Protein AF-A0A917SDG9-F1 (afdb_monomer_lite)

Organism: NCBI:txid1716077

InterPro domains:
  IPR036170 Immunity protein YezG-like superfamily [SSF160424] (119-200)

Secondary structure (DSSP, 8-state):
----TTS-----BTTTBSEEEE-TTSPEEEEEEE-S-STTS-HHHHHHHHHHHHHHHHHHHHTSHHHHHHGGGGGG-EEEEEEESSPPPHHHHHHHHHHHHHHGGGTEEEEEEE-PPPHHHHHHHHHHHHHHTSPTT-SEEEEEEEEETTEEEEEEEEE-TTS-EEE----HHHHHHHHHHHHHT-BTTTB--SEEEEEEETTEEEEEEESSSPPTT------HHHHHHHHHHS--S---HHHHHHHHTT--

Foldseek 3Di:
DDDDPPQFDADDDPQAARGWDQDPLLAIEGEDEDEDACVPDPLVVVLVVLVRRVVRHVCCLVVCVVCVVPPCSCVSAYEYEYEYQDDRDVSSVVVQVVVCVVCVVVRYHYYYDHDLDALVRLLLQLLVQLVVQDDPQFQKWKWKWFDFQPDIDGFTWTQHPVRDIGTTDRDPSSVVSVVSSQVNQADQAQWGFRIWIWMDGDSDIDIDTHRQDADPVGHDDDQLVSLVNSCVVTPHPDHHPVSVVRNPVVPD

Structure (mmCIF, N/CA/C/O backbone):
data_AF-A0A917SDG9-F1
#
_entry.id   AF-A0A917SDG9-F1
#
loop_
_atom_site.group_PDB
_atom_site.id
_atom_site.type_symbol
_atom_site.label_atom_id
_atom_site.label_alt_id
_atom_site.label_comp_id
_atom_site.label_asym_id
_atom_site.label_entity_id
_atom_site.label_seq_id
_atom_site.pdbx_PDB_ins_code
_atom_site.Cartn_x
_atom_site.Cartn_y
_atom_site.Cartn_z
_atom_site.occupancy
_atom_site.B_iso_or_equiv
_atom_site.auth_seq_id
_atom_site.auth_comp_id
_atom_site.auth_asym_id
_atom_site.auth_atom_id
_atom_site.pdbx_PDB_model_num
ATOM 1 N N . MET A 1 1 ? 1.395 27.107 11.511 1.00 28.02 1 MET A N 1
ATOM 2 C CA . MET A 1 1 ? -0.077 26.997 11.455 1.00 28.02 1 MET A CA 1
ATOM 3 C C . MET A 1 1 ? -0.472 27.095 9.995 1.00 28.02 1 MET A C 1
ATOM 5 O O . MET A 1 1 ? -0.519 28.194 9.463 1.00 28.02 1 MET A O 1
ATOM 9 N N . GLN A 1 2 ? -0.619 25.955 9.328 1.00 23.75 2 GLN A N 1
ATOM 10 C CA . GLN A 1 2 ? -0.996 25.888 7.919 1.00 23.75 2 GLN A CA 1
ATOM 11 C C . GLN A 1 2 ? -2.228 24.989 7.857 1.00 23.75 2 GLN A C 1
ATOM 13 O O . GLN A 1 2 ? -2.166 23.825 8.244 1.00 23.75 2 GLN A O 1
ATOM 18 N N . VAL A 1 3 ? -3.361 25.596 7.522 1.00 23.94 3 VAL A N 1
ATOM 19 C CA . VAL A 1 3 ? -4.668 24.945 7.428 1.00 23.94 3 VAL A CA 1
ATOM 20 C C . VAL A 1 3 ? -4.786 24.436 5.996 1.00 23.94 3 VAL A C 1
ATOM 22 O O . VAL A 1 3 ? -4.688 25.237 5.070 1.00 23.94 3 VAL A O 1
ATOM 25 N N . TRP A 1 4 ? -4.936 23.127 5.816 1.00 27.83 4 TRP A N 1
ATOM 26 C CA . TRP A 1 4 ? -5.261 22.531 4.518 1.00 27.83 4 TRP A CA 1
ATOM 27 C C . TRP A 1 4 ? -6.789 22.436 4.380 1.00 27.83 4 TRP A C 1
ATOM 29 O O . TRP A 1 4 ? -7.490 22.316 5.386 1.00 27.83 4 TRP A O 1
ATOM 39 N N . GLU A 1 5 ? -7.299 22.525 3.151 1.00 28.36 5 GLU A N 1
ATOM 40 C CA . GLU A 1 5 ? -8.700 22.831 2.784 1.00 28.36 5 GLU A CA 1
ATOM 41 C C . GLU A 1 5 ? -9.800 21.832 3.225 1.00 28.36 5 GLU A C 1
ATOM 43 O O . GLU A 1 5 ? -10.958 22.045 2.893 1.00 28.36 5 GLU A O 1
ATOM 48 N N . ASP A 1 6 ? -9.504 20.839 4.070 1.00 32.97 6 ASP A N 1
ATOM 49 C CA . ASP A 1 6 ? -10.478 19.850 4.583 1.00 32.97 6 ASP A CA 1
ATOM 50 C C . ASP A 1 6 ? -10.723 19.928 6.105 1.00 32.97 6 ASP A C 1
ATOM 52 O O . ASP A 1 6 ? -11.191 18.975 6.728 1.00 32.97 6 ASP A O 1
ATOM 56 N N . GLY A 1 7 ? -10.370 21.036 6.765 1.00 31.50 7 GLY A N 1
ATOM 57 C CA . GLY A 1 7 ? -10.596 21.196 8.214 1.00 31.50 7 GLY A CA 1
ATOM 58 C C . GLY A 1 7 ? -9.752 20.263 9.100 1.00 31.50 7 GLY A C 1
ATOM 59 O O . GLY A 1 7 ? -9.955 20.199 10.311 1.00 31.50 7 GLY A O 1
ATOM 60 N N . ARG A 1 8 ? -8.772 19.562 8.520 1.00 36.38 8 ARG A N 1
ATOM 61 C CA . ARG A 1 8 ? -7.810 18.715 9.233 1.00 36.38 8 ARG A CA 1
ATOM 62 C C . ARG A 1 8 ? -6.691 19.581 9.807 1.00 36.38 8 ARG A C 1
ATOM 64 O O . ARG A 1 8 ? -5.924 20.195 9.065 1.00 36.38 8 ARG A O 1
ATOM 71 N N . VAL A 1 9 ? -6.579 19.626 11.133 1.00 37.50 9 VAL A N 1
ATOM 72 C CA . VAL A 1 9 ? -5.463 20.281 11.826 1.00 37.50 9 VAL A CA 1
ATOM 73 C C . VAL A 1 9 ? -4.459 19.205 12.233 1.00 37.50 9 VAL A C 1
ATOM 75 O O . VAL A 1 9 ? -4.612 18.560 13.263 1.00 37.50 9 VAL A O 1
ATOM 78 N N . ALA A 1 10 ? -3.415 19.013 11.427 1.00 36.53 10 ALA A N 1
ATOM 79 C CA . ALA A 1 10 ? -2.294 18.161 11.808 1.00 36.53 10 ALA A CA 1
ATOM 80 C C . ALA A 1 10 ? -1.425 18.893 12.843 1.00 36.53 10 ALA A C 1
ATOM 82 O O . ALA A 1 10 ? -0.790 19.905 12.537 1.00 36.53 10 ALA A O 1
ATOM 83 N N . VAL A 1 11 ? -1.407 18.390 14.078 1.00 36.47 11 VAL A N 1
ATOM 84 C CA . VAL A 1 11 ? -0.443 18.792 15.107 1.00 36.47 11 VAL A CA 1
ATOM 85 C C . VAL A 1 11 ? 0.450 17.591 15.382 1.00 36.47 11 VAL A C 1
ATOM 87 O O . VAL A 1 11 ? 0.037 16.669 16.075 1.00 36.47 11 VAL A O 1
ATOM 90 N N . SER A 1 12 ? 1.659 17.599 14.823 1.00 35.28 12 SER A N 1
ATOM 91 C CA . SER A 1 12 ? 2.698 16.618 15.128 1.00 35.28 12 SER A CA 1
ATOM 92 C C . SER A 1 12 ? 3.609 17.177 16.224 1.00 35.28 12 SER A C 1
ATOM 94 O O . SER A 1 12 ? 4.401 18.085 15.962 1.00 35.28 12 SER A O 1
ATOM 96 N N . ASP A 1 13 ? 3.512 16.646 17.440 1.00 30.11 13 ASP A N 1
ATOM 97 C CA . ASP A 1 13 ? 4.604 16.717 18.414 1.00 30.11 13 ASP A CA 1
ATOM 98 C C . ASP A 1 13 ? 5.089 15.291 18.682 1.00 30.11 13 ASP A C 1
ATOM 100 O O . ASP A 1 13 ? 4.287 14.377 18.893 1.00 30.11 13 ASP A O 1
ATOM 104 N N . ALA A 1 14 ? 6.407 15.105 18.664 1.00 29.53 14 ALA A N 1
ATOM 105 C CA . ALA A 1 14 ? 7.116 13.827 18.660 1.00 29.53 14 ALA A CA 1
ATOM 106 C C . ALA A 1 14 ? 7.043 13.069 20.004 1.00 29.53 14 ALA A C 1
ATOM 108 O O . ALA A 1 14 ? 7.954 12.320 20.357 1.00 29.53 14 ALA A O 1
ATOM 109 N N . SER A 1 15 ? 5.976 13.264 20.783 1.00 33.53 15 SER A N 1
ATOM 110 C CA . SER A 1 15 ? 5.807 12.612 22.081 1.00 33.53 15 SER A CA 1
ATOM 111 C C . SER A 1 15 ? 4.372 12.319 22.532 1.00 33.53 15 SER A C 1
ATOM 113 O O . SER A 1 15 ? 4.232 11.786 23.632 1.00 33.53 15 SER A O 1
ATOM 115 N N . SER A 1 16 ? 3.300 12.587 21.763 1.00 50.06 16 SER A N 1
ATOM 116 C CA . SER A 1 16 ? 1.962 12.221 22.288 1.00 50.06 16 SER A CA 1
ATOM 117 C C . SER A 1 16 ? 0.808 11.896 21.337 1.00 50.06 16 SER A C 1
ATOM 119 O O . SER A 1 16 ? -0.081 11.190 21.799 1.00 50.06 16 SER A O 1
ATOM 121 N N . VAL A 1 17 ? 0.766 12.296 20.062 1.00 53.94 17 VAL A N 1
ATOM 122 C CA . VAL A 1 17 ? -0.348 11.922 19.157 1.00 53.94 17 VAL A CA 1
ATOM 123 C C . VAL A 1 17 ? 0.124 11.995 17.702 1.00 53.94 17 VAL A C 1
ATOM 125 O O . VAL A 1 17 ? 0.715 13.007 17.333 1.00 53.94 17 VAL A O 1
ATOM 128 N N . ASP A 1 18 ? -0.135 10.967 16.883 1.00 63.97 18 ASP A N 1
ATOM 129 C CA . ASP A 1 18 ? 0.350 10.932 15.491 1.00 63.97 18 ASP A CA 1
ATOM 130 C C . ASP A 1 18 ? -0.487 11.886 14.619 1.00 63.97 18 ASP A C 1
ATOM 132 O O . ASP A 1 18 ? 0.058 12.662 13.835 1.00 63.97 18 ASP A O 1
ATOM 136 N N . THR A 1 19 ? -1.818 11.893 14.770 1.00 73.06 19 THR A N 1
ATOM 137 C CA . THR A 1 19 ? -2.720 12.866 14.121 1.00 73.06 19 THR A CA 1
ATOM 138 C C . THR A 1 19 ? -4.018 13.051 14.913 1.00 73.06 19 THR A C 1
ATOM 140 O O . THR A 1 19 ? -4.528 12.105 15.511 1.00 73.06 19 THR A O 1
ATOM 143 N N . ILE A 1 20 ? -4.579 14.266 14.889 1.00 80.69 20 ILE A N 1
ATOM 144 C CA . ILE A 1 20 ? -5.896 14.600 15.453 1.00 80.69 20 ILE A CA 1
ATOM 145 C C . ILE A 1 20 ? -6.791 15.132 14.329 1.00 80.69 20 ILE A C 1
ATOM 147 O O . ILE A 1 20 ? -6.389 16.021 13.581 1.00 80.69 20 ILE A O 1
ATOM 151 N N . ALA A 1 21 ? -8.010 14.614 14.217 1.00 79.38 21 ALA A N 1
ATOM 152 C CA . ALA A 1 21 ? -9.009 15.061 13.252 1.00 79.38 21 ALA A CA 1
ATOM 153 C C . ALA A 1 21 ? -10.419 14.994 13.852 1.00 79.38 21 ALA A C 1
ATOM 155 O O . ALA A 1 21 ? -10.640 14.333 14.860 1.00 79.38 21 ALA A O 1
ATOM 156 N N . GLU A 1 22 ? -11.386 15.665 13.233 1.00 77.88 22 GLU A N 1
ATOM 157 C CA . GLU A 1 22 ? -12.801 15.471 13.554 1.00 77.88 22 GLU A CA 1
ATOM 158 C C . GLU A 1 22 ? -13.388 14.384 12.643 1.00 77.88 22 GLU A C 1
ATOM 160 O O . GLU A 1 22 ? -13.217 14.421 11.423 1.00 77.88 22 GLU A O 1
ATOM 165 N N . GLY A 1 23 ? -14.033 13.388 13.246 1.00 73.12 23 GLY A N 1
ATOM 166 C CA . GLY A 1 23 ? -14.728 12.312 12.554 1.00 73.12 23 GLY A CA 1
ATOM 167 C C . GLY A 1 23 ? -16.091 12.755 12.007 1.00 73.12 23 GLY A C 1
ATOM 168 O O . GLY A 1 23 ? -16.639 13.774 12.429 1.00 73.12 23 GLY A O 1
ATOM 169 N N . PRO A 1 24 ? -16.686 11.984 11.082 1.00 67.12 24 PRO A N 1
ATOM 170 C CA . PRO A 1 24 ? -17.978 12.313 10.472 1.00 67.12 24 PRO A CA 1
ATOM 171 C C . PRO A 1 24 ? -19.152 12.307 11.465 1.00 67.12 24 PRO A C 1
ATOM 173 O O . PRO A 1 24 ? -20.178 12.934 11.209 1.00 67.12 24 PRO A O 1
ATOM 176 N N . ASP A 1 25 ? -19.013 11.623 12.600 1.00 77.56 25 ASP A N 1
ATOM 177 C CA . ASP A 1 25 ? -19.966 11.631 13.714 1.00 77.56 25 ASP A CA 1
ATOM 178 C C . ASP A 1 25 ? -19.716 12.778 14.718 1.00 77.56 25 ASP A C 1
ATOM 180 O O . ASP A 1 25 ? -20.403 12.885 15.736 1.00 77.56 25 ASP A O 1
ATOM 184 N N . GLY A 1 26 ? -18.744 13.651 14.430 1.00 79.19 26 GLY A N 1
ATOM 185 C CA . GLY A 1 26 ? -18.346 14.783 15.259 1.00 79.19 26 GLY A CA 1
ATOM 186 C C . GLY A 1 26 ? -17.423 14.424 16.425 1.00 79.19 26 GLY A C 1
ATOM 187 O O . GLY A 1 26 ? -17.067 15.324 17.191 1.00 79.19 26 GLY A O 1
ATOM 188 N N . ARG A 1 27 ? -17.032 13.151 16.592 1.00 86.31 27 ARG A N 1
ATOM 189 C CA . ARG A 1 27 ? -16.037 12.746 17.597 1.00 86.31 27 ARG A CA 1
ATOM 190 C C . ARG A 1 27 ? -14.646 13.199 17.193 1.00 86.31 27 ARG A C 1
ATOM 192 O O . ARG A 1 27 ? -14.319 13.276 16.012 1.00 86.31 27 ARG A O 1
ATOM 199 N N . LEU A 1 28 ? -13.793 13.446 18.178 1.00 90.06 28 LEU A N 1
ATOM 200 C CA . LEU A 1 28 ? -12.385 13.697 17.907 1.00 90.06 28 LEU A CA 1
ATOM 201 C C . LEU A 1 28 ? -11.665 12.367 17.668 1.00 90.06 28 LEU A C 1
ATOM 203 O O . LEU A 1 28 ? -11.612 11.527 18.560 1.00 90.06 28 LEU A O 1
ATOM 207 N N . VAL A 1 29 ? -11.089 12.182 16.487 1.00 87.88 29 VAL A N 1
ATOM 208 C CA . VAL A 1 29 ? -10.296 11.006 16.131 1.00 87.88 29 VAL A CA 1
ATOM 209 C C . VAL A 1 29 ? -8.821 11.304 16.370 1.00 87.88 29 VAL A C 1
ATOM 211 O O . VAL A 1 29 ? -8.249 12.212 15.770 1.00 87.88 29 VAL A O 1
ATOM 214 N N . MET A 1 30 ? -8.200 10.516 17.237 1.00 90.44 30 MET A N 1
ATOM 215 C CA . MET A 1 30 ? -6.759 10.445 17.429 1.00 90.44 30 MET A CA 1
ATOM 216 C C . MET A 1 30 ? -6.257 9.209 16.681 1.00 90.44 30 MET A C 1
ATOM 218 O O . MET A 1 30 ? -6.494 8.081 17.114 1.00 90.44 30 MET A O 1
ATOM 222 N N . ALA A 1 31 ? -5.610 9.410 15.540 1.00 84.75 31 ALA A N 1
ATOM 223 C CA . ALA A 1 31 ? -5.106 8.319 14.716 1.00 84.75 31 ALA A CA 1
ATOM 224 C C . ALA A 1 31 ? -3.714 7.894 15.186 1.00 84.75 31 ALA A C 1
ATOM 226 O O . ALA A 1 31 ? -2.868 8.752 15.420 1.00 84.75 31 ALA A O 1
ATOM 227 N N . MET A 1 32 ? -3.501 6.584 15.285 1.00 86.81 32 MET A N 1
ATOM 228 C CA . MET A 1 32 ? -2.228 5.922 15.542 1.00 86.81 32 MET A CA 1
ATOM 229 C C . MET A 1 32 ? -1.927 4.974 14.383 1.00 86.81 32 MET A C 1
ATOM 231 O O . MET A 1 32 ? -2.769 4.140 14.054 1.00 86.81 32 MET A O 1
ATOM 235 N N . SER A 1 33 ? -0.720 5.035 13.828 1.00 82.12 33 SER A N 1
ATOM 236 C CA . SER A 1 33 ? -0.309 4.137 12.738 1.00 82.12 33 SER A CA 1
ATOM 237 C C . SER A 1 33 ? 0.649 3.042 13.221 1.00 82.12 33 SER A C 1
ATOM 239 O O . SER A 1 33 ? 1.583 3.290 13.998 1.00 82.12 33 SER A O 1
ATOM 241 N N . GLU A 1 34 ? 0.421 1.816 12.750 1.00 84.94 34 GLU A N 1
ATOM 242 C CA . GLU A 1 34 ? 1.339 0.678 12.817 1.00 84.94 34 GLU A CA 1
ATOM 243 C C . GLU A 1 34 ? 1.637 0.198 11.392 1.00 84.94 34 GLU A C 1
ATOM 245 O O . GLU A 1 34 ? 0.869 -0.536 10.771 1.00 84.94 34 GLU A O 1
ATOM 250 N N . GLU A 1 35 ? 2.771 0.662 10.874 1.00 78.31 35 GLU A N 1
ATOM 251 C CA . GLU A 1 35 ? 3.234 0.393 9.510 1.00 78.31 35 GLU A CA 1
ATOM 252 C C . GLU A 1 35 ? 3.942 -0.967 9.396 1.00 78.31 35 GLU A C 1
ATOM 254 O O . GLU A 1 35 ? 4.133 -1.492 8.298 1.00 78.31 35 GLU A O 1
ATOM 259 N N . ARG A 1 36 ? 4.340 -1.574 10.523 1.00 80.25 36 ARG A N 1
ATOM 260 C CA . ARG A 1 36 ? 4.958 -2.903 10.530 1.00 80.25 36 ARG A CA 1
ATOM 261 C C . ARG A 1 36 ? 3.865 -3.967 10.465 1.00 80.25 36 ARG A C 1
ATOM 263 O O . ARG A 1 36 ? 2.874 -3.896 11.184 1.00 80.25 36 ARG A O 1
ATOM 270 N N . ARG A 1 37 ? 4.087 -5.007 9.660 1.00 78.81 37 ARG A N 1
ATOM 271 C CA . ARG A 1 37 ? 3.222 -6.197 9.656 1.00 78.81 37 ARG A CA 1
ATOM 272 C C . ARG A 1 37 ? 3.453 -7.028 10.915 1.00 78.81 37 ARG A C 1
ATOM 274 O O . ARG A 1 37 ? 4.600 -7.305 11.275 1.00 78.81 37 ARG A O 1
ATOM 281 N N . TYR A 1 38 ? 2.378 -7.478 11.554 1.00 78.75 38 TYR A N 1
ATOM 282 C CA . TYR A 1 38 ? 2.466 -8.394 12.694 1.00 78.75 38 TYR A CA 1
ATOM 283 C C . TYR A 1 38 ? 2.904 -9.802 12.272 1.00 78.75 38 TYR A C 1
ATOM 285 O O . TYR A 1 38 ? 3.537 -10.525 13.053 1.00 78.75 38 TYR A O 1
ATOM 293 N N . ALA A 1 39 ? 2.582 -10.205 11.040 1.00 69.06 39 ALA A N 1
ATOM 294 C CA . ALA A 1 39 ? 3.064 -11.445 10.449 1.00 69.06 39 ALA A CA 1
ATOM 295 C C . ALA A 1 39 ? 4.567 -11.349 10.110 1.00 69.06 39 ALA A C 1
ATOM 297 O O . ALA A 1 39 ? 4.959 -10.715 9.134 1.00 69.06 39 ALA A O 1
ATOM 298 N N . GLY A 1 40 ? 5.413 -12.009 10.911 1.00 66.38 40 GLY A N 1
ATOM 299 C CA . GLY A 1 40 ? 6.864 -12.109 10.680 1.00 66.38 40 GLY A CA 1
ATOM 300 C C . GLY A 1 40 ? 7.737 -11.132 11.480 1.00 66.38 40 GLY A C 1
ATOM 301 O O . GLY A 1 40 ? 8.960 -11.228 11.403 1.00 66.38 40 GLY A O 1
ATOM 302 N N . GLY A 1 41 ? 7.136 -10.232 12.264 1.00 69.81 41 GLY A N 1
ATOM 303 C CA . GLY A 1 41 ? 7.842 -9.324 13.175 1.00 69.81 41 GLY A CA 1
ATOM 304 C C . GLY A 1 41 ? 8.002 -9.866 14.602 1.00 69.81 41 GLY A C 1
ATOM 305 O O . GLY A 1 41 ? 7.404 -10.877 14.981 1.00 69.81 41 GLY A O 1
ATOM 306 N N . ASP A 1 42 ? 8.781 -9.160 15.429 1.00 82.94 42 ASP A N 1
ATOM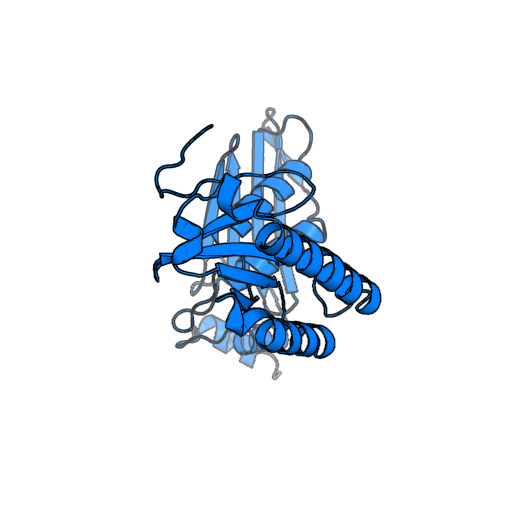 307 C CA . ASP A 1 42 ? 8.815 -9.395 16.879 1.00 82.94 42 ASP A CA 1
ATOM 308 C C . ASP A 1 42 ? 7.506 -8.905 17.514 1.00 82.94 42 ASP A C 1
ATOM 310 O O . ASP A 1 42 ? 7.367 -7.756 17.946 1.00 82.94 42 ASP A O 1
ATOM 314 N N . GLN A 1 43 ? 6.522 -9.802 17.566 1.00 83.69 43 GLN A N 1
ATOM 315 C CA . GLN A 1 43 ? 5.197 -9.504 18.102 1.00 83.69 43 GLN A CA 1
ATOM 316 C C . GLN A 1 43 ? 5.238 -9.029 19.558 1.00 83.69 43 GLN A C 1
ATOM 318 O O . GLN A 1 43 ? 4.380 -8.246 19.960 1.00 83.69 43 GLN A O 1
ATOM 323 N N . ALA A 1 44 ? 6.212 -9.470 20.363 1.00 86.38 44 ALA A N 1
ATOM 324 C CA . ALA A 1 44 ? 6.311 -9.041 21.753 1.00 86.38 44 ALA A CA 1
ATOM 325 C C . ALA A 1 44 ? 6.724 -7.567 21.844 1.00 86.38 44 ALA A C 1
ATOM 327 O O . ALA A 1 44 ? 6.107 -6.808 22.596 1.00 86.38 44 ALA A O 1
ATOM 328 N N . ALA A 1 45 ? 7.710 -7.156 21.041 1.00 86.94 45 ALA A N 1
ATOM 329 C CA . ALA A 1 45 ? 8.111 -5.757 20.933 1.00 86.94 45 ALA A CA 1
ATOM 330 C C . ALA A 1 45 ? 6.967 -4.880 20.396 1.00 86.94 45 ALA A C 1
ATOM 332 O O . ALA A 1 45 ? 6.672 -3.838 20.977 1.00 86.94 45 ALA A O 1
ATOM 333 N N . MET A 1 46 ? 6.261 -5.331 19.355 1.00 86.69 46 MET A N 1
ATOM 334 C CA . MET A 1 46 ? 5.143 -4.583 18.763 1.00 86.69 46 MET A CA 1
ATOM 335 C C . MET A 1 46 ? 3.957 -4.421 19.726 1.00 86.69 46 MET A C 1
ATOM 337 O O . MET A 1 46 ? 3.368 -3.346 19.808 1.00 86.69 46 MET A O 1
ATOM 341 N N . VAL A 1 47 ? 3.623 -5.457 20.504 1.00 91.25 47 VAL A N 1
ATOM 342 C CA . VAL A 1 47 ? 2.594 -5.372 21.558 1.00 91.25 47 VAL A CA 1
ATOM 343 C C . VAL A 1 47 ? 2.986 -4.347 22.626 1.00 91.25 47 VAL A C 1
ATOM 345 O O . VAL A 1 47 ? 2.146 -3.571 23.083 1.00 91.25 47 VAL A O 1
ATOM 348 N N . GLU A 1 48 ? 4.253 -4.338 23.041 1.00 91.31 48 GLU A N 1
ATOM 349 C CA . GLU A 1 48 ? 4.748 -3.398 24.047 1.00 91.31 48 GLU A CA 1
ATOM 350 C C . GLU A 1 48 ? 4.783 -1.956 23.520 1.00 91.31 48 GLU A C 1
ATOM 352 O O . GLU A 1 48 ? 4.424 -1.025 24.244 1.00 91.31 48 GLU A O 1
ATOM 357 N N . ASP A 1 49 ? 5.137 -1.763 22.250 1.00 89.88 49 ASP A N 1
ATOM 358 C CA . ASP A 1 49 ? 5.052 -0.468 21.576 1.00 89.88 49 ASP A CA 1
ATOM 359 C C . ASP A 1 49 ? 3.611 0.038 21.502 1.00 89.88 49 ASP A C 1
ATOM 361 O O . ASP A 1 49 ? 3.352 1.183 21.878 1.00 89.88 49 ASP A O 1
ATOM 365 N N . PHE A 1 50 ? 2.662 -0.816 21.104 1.00 91.88 50 PHE A N 1
ATOM 366 C CA . PHE A 1 50 ? 1.239 -0.479 21.113 1.00 91.88 50 PHE A CA 1
ATOM 367 C C . PHE A 1 50 ? 0.777 -0.067 22.517 1.00 91.88 50 PHE A C 1
ATOM 369 O O . PHE A 1 50 ? 0.158 0.984 22.678 1.00 91.88 50 PHE A O 1
ATOM 376 N N . ARG A 1 51 ? 1.141 -0.832 23.558 1.00 94.06 51 ARG A N 1
ATOM 377 C CA . ARG A 1 51 ? 0.828 -0.494 24.958 1.00 94.06 51 ARG A CA 1
ATOM 378 C C . ARG A 1 51 ? 1.345 0.888 25.337 1.00 94.06 51 ARG A C 1
ATOM 380 O O . ARG A 1 51 ? 0.634 1.670 25.966 1.00 94.06 51 ARG A O 1
ATOM 387 N N . ARG A 1 52 ? 2.600 1.172 24.986 1.00 92.38 52 ARG A N 1
ATOM 388 C CA . ARG A 1 52 ? 3.268 2.443 25.272 1.00 92.38 52 ARG A CA 1
ATOM 389 C C . ARG A 1 52 ? 2.544 3.602 24.590 1.00 92.38 52 ARG A C 1
ATOM 391 O O . ARG A 1 52 ? 2.252 4.588 25.262 1.00 92.38 52 ARG A O 1
ATOM 398 N N . LYS A 1 53 ? 2.223 3.461 23.299 1.00 90.88 53 LYS A N 1
ATOM 399 C CA . LYS A 1 53 ? 1.486 4.470 22.529 1.00 90.88 53 LYS A CA 1
ATOM 400 C C . LYS A 1 53 ? 0.089 4.690 23.106 1.00 90.88 53 LYS A C 1
ATOM 402 O O . LYS A 1 53 ? -0.238 5.820 23.450 1.00 90.88 53 LYS A O 1
ATOM 407 N N . LEU A 1 54 ? -0.687 3.626 23.319 1.00 93.81 54 LEU A N 1
ATOM 408 C CA . LEU A 1 54 ? -2.037 3.717 23.882 1.00 93.81 54 LEU A CA 1
ATOM 409 C C . LEU A 1 54 ? -2.045 4.451 25.231 1.00 93.81 54 LEU A C 1
ATOM 411 O O . LEU A 1 54 ? -2.847 5.359 25.435 1.00 93.81 54 LEU A O 1
ATOM 415 N N . ASN A 1 55 ? -1.105 4.127 26.123 1.00 93.31 55 ASN A N 1
ATOM 416 C CA . ASN A 1 55 ? -0.960 4.831 27.399 1.00 93.31 55 ASN A CA 1
ATOM 417 C C . ASN A 1 55 ? -0.659 6.327 27.222 1.00 93.31 55 ASN A C 1
ATOM 419 O O . ASN A 1 55 ? -1.138 7.134 28.014 1.00 93.31 55 ASN A O 1
ATOM 423 N N . GLY A 1 56 ? 0.109 6.703 26.196 1.00 91.25 56 GLY A N 1
ATOM 424 C CA . GLY A 1 56 ? 0.360 8.103 25.847 1.00 91.25 56 GLY A CA 1
ATOM 425 C C . GLY A 1 56 ? -0.914 8.847 25.441 1.00 91.25 56 GLY A C 1
ATOM 426 O O . GLY A 1 56 ? -1.168 9.943 25.937 1.00 91.25 56 GLY A O 1
ATOM 427 N N . TYR A 1 57 ? -1.765 8.224 24.623 1.00 91.75 57 TYR A N 1
ATOM 428 C CA . TYR A 1 57 ? -3.032 8.817 24.177 1.00 91.75 57 TYR A CA 1
ATOM 429 C C . TYR A 1 57 ? -4.008 8.956 25.349 1.00 91.75 57 TYR A C 1
ATOM 431 O O . TYR A 1 57 ? -4.581 10.024 25.568 1.00 91.75 57 TYR A O 1
ATOM 439 N N . VAL A 1 58 ? -4.134 7.907 26.168 1.00 92.81 58 VAL A N 1
ATOM 440 C CA . VAL A 1 58 ? -4.948 7.931 27.393 1.00 92.81 58 VAL A CA 1
ATOM 441 C C . VAL A 1 58 ? -4.453 9.006 28.361 1.00 92.81 58 VAL A C 1
ATOM 443 O O . VAL A 1 58 ? -5.258 9.731 28.946 1.00 92.81 58 VAL A O 1
ATOM 446 N N . TYR A 1 59 ? -3.136 9.164 28.507 1.00 92.12 59 TYR A N 1
ATOM 447 C CA . TYR A 1 59 ? -2.563 10.235 29.314 1.00 92.12 59 TYR A CA 1
ATOM 448 C C . TYR A 1 59 ? -2.922 11.620 28.762 1.00 92.12 59 TYR A C 1
ATOM 450 O O . TYR A 1 59 ? -3.342 12.483 29.533 1.00 92.12 59 TYR A O 1
ATOM 458 N N . ALA A 1 60 ? -2.813 11.842 27.450 1.00 89.69 60 ALA A N 1
ATOM 459 C CA . ALA A 1 60 ? -3.174 13.114 26.822 1.00 89.69 60 ALA A CA 1
ATOM 460 C C . ALA A 1 60 ? -4.657 13.475 27.044 1.00 89.69 60 ALA A C 1
ATOM 462 O O . ALA A 1 60 ? -4.984 14.643 27.268 1.00 89.69 60 ALA A O 1
ATOM 463 N N . ILE A 1 61 ? -5.546 12.477 27.046 1.00 91.19 61 ILE A N 1
ATOM 464 C CA . ILE A 1 61 ? -6.971 12.645 27.366 1.00 91.19 61 ILE A CA 1
ATOM 465 C C . ILE A 1 61 ? -7.144 13.018 28.845 1.00 91.19 61 ILE A C 1
ATOM 467 O O . ILE A 1 61 ? -7.662 14.093 29.159 1.00 91.19 61 ILE A O 1
ATOM 471 N N . ARG A 1 62 ? -6.661 12.170 29.761 1.00 92.31 62 ARG A N 1
ATOM 472 C CA . ARG A 1 62 ? -6.897 12.299 31.212 1.00 92.31 62 ARG A CA 1
ATOM 473 C C . ARG A 1 62 ? -6.194 13.498 31.849 1.00 92.31 62 ARG A C 1
ATOM 475 O O . ARG A 1 62 ? -6.694 14.057 32.821 1.00 92.31 62 ARG A O 1
ATOM 482 N N . SER A 1 63 ? -5.052 13.919 31.309 1.00 90.56 63 SER A N 1
ATOM 483 C CA . SER A 1 63 ? -4.333 15.119 31.766 1.00 90.56 63 SER A CA 1
ATOM 484 C C . SER A 1 63 ? -4.980 16.429 31.299 1.00 90.56 63 SER A C 1
ATOM 486 O O . SER A 1 63 ? -4.605 17.502 31.771 1.00 90.56 63 SER A O 1
ATOM 488 N N . GLY A 1 64 ? -5.939 16.364 30.368 1.00 88.56 64 GLY A N 1
ATOM 489 C CA . GLY A 1 64 ? -6.543 17.534 29.737 1.00 88.56 64 GLY A CA 1
ATOM 490 C C . GLY A 1 64 ? -5.687 18.167 28.636 1.00 88.56 64 GLY A C 1
ATOM 491 O O . GLY A 1 64 ? -6.105 19.180 28.073 1.00 88.56 64 GLY A O 1
ATOM 492 N N . GLN A 1 65 ? -4.534 17.585 28.286 1.00 88.50 65 GLN A N 1
ATOM 493 C CA . GLN A 1 65 ? -3.695 18.048 27.174 1.00 88.50 65 GLN A CA 1
ATOM 494 C C . GLN A 1 65 ? -4.488 18.077 25.859 1.00 88.50 65 GLN A C 1
ATOM 496 O O . GLN A 1 65 ? -4.467 19.075 25.142 1.00 88.50 65 GLN A O 1
ATOM 501 N N . LEU A 1 66 ? -5.280 17.037 25.585 1.00 88.00 66 LEU A N 1
ATOM 502 C CA . LEU A 1 66 ? -6.113 16.973 24.385 1.00 88.00 66 LEU A CA 1
ATOM 503 C C . LEU A 1 66 ? -7.151 18.103 24.330 1.00 88.00 66 LEU A C 1
ATOM 505 O O . LEU A 1 66 ? -7.377 18.688 23.276 1.00 88.00 66 LEU A O 1
ATOM 509 N N . ARG A 1 67 ? -7.742 18.467 25.473 1.00 88.81 67 ARG A N 1
ATOM 510 C CA . ARG A 1 67 ? -8.687 19.591 25.568 1.00 88.81 67 ARG A CA 1
ATOM 511 C C . ARG A 1 67 ? -8.008 20.933 25.309 1.00 88.81 67 ARG A C 1
ATOM 513 O O . ARG A 1 67 ? -8.622 21.811 24.712 1.00 88.81 67 ARG A O 1
ATOM 520 N N . GLN A 1 68 ? -6.755 21.100 25.725 1.00 86.38 68 GLN A N 1
ATOM 521 C CA . GLN A 1 68 ? -5.984 22.303 25.401 1.00 86.38 68 GLN A CA 1
ATOM 522 C C . GLN A 1 68 ? -5.714 22.408 23.893 1.00 86.38 68 GLN A C 1
ATOM 524 O O . GLN A 1 68 ? -5.725 23.510 23.354 1.00 86.38 68 GLN A O 1
ATOM 529 N N . MET A 1 69 ? -5.519 21.273 23.214 1.00 83.31 69 MET A N 1
ATOM 530 C CA . MET A 1 69 ? -5.241 21.217 21.774 1.00 83.31 69 MET A CA 1
ATOM 531 C C . MET A 1 69 ? -6.502 21.359 20.906 1.00 83.31 69 MET A C 1
ATOM 533 O O . MET A 1 69 ? -6.486 22.099 19.927 1.00 83.31 69 MET A O 1
ATOM 537 N N . ALA A 1 70 ? -7.586 20.659 21.252 1.00 83.00 70 ALA A N 1
ATOM 538 C CA . ALA A 1 70 ? -8.788 20.514 20.421 1.00 83.00 70 ALA A CA 1
ATOM 539 C C . ALA A 1 70 ? -10.032 21.246 20.968 1.00 83.00 70 ALA A C 1
ATOM 541 O O . ALA A 1 70 ? -11.105 21.207 20.364 1.00 83.00 70 ALA A O 1
ATOM 542 N N . GLY A 1 71 ? -9.919 21.927 22.112 1.00 85.88 71 GLY A N 1
ATOM 543 C CA . GLY A 1 71 ? -10.999 22.721 22.694 1.00 85.88 71 GLY A CA 1
ATOM 544 C C . GLY A 1 71 ? -12.235 21.894 23.060 1.00 85.88 71 GLY A C 1
ATOM 545 O O . GLY A 1 71 ? -12.134 20.807 23.631 1.00 85.88 71 GLY A O 1
ATOM 546 N N . SER A 1 72 ? -13.420 22.425 22.748 1.00 85.50 72 SER A N 1
ATOM 547 C CA . SER A 1 72 ? -14.708 21.783 23.043 1.00 85.50 72 SER A CA 1
ATOM 548 C C . SER A 1 72 ? -15.047 20.604 22.125 1.00 85.50 72 SER A C 1
ATOM 550 O O . SER A 1 72 ? -16.026 19.910 22.383 1.00 85.50 72 SER A O 1
ATOM 552 N N . ALA A 1 73 ? -14.252 20.324 21.083 1.00 82.56 73 ALA A N 1
ATOM 553 C CA . ALA A 1 73 ? -14.470 19.150 20.232 1.00 82.56 73 ALA A CA 1
ATOM 554 C C . ALA A 1 73 ? -14.382 17.835 21.032 1.00 82.56 73 ALA A C 1
ATOM 556 O O . ALA A 1 73 ? -15.099 16.883 20.739 1.00 82.56 73 ALA A O 1
ATOM 557 N N . VAL A 1 74 ? -13.578 17.816 22.104 1.00 87.19 74 VAL A N 1
ATOM 558 C CA . VAL A 1 74 ? -13.440 16.672 23.024 1.00 87.19 74 VAL A CA 1
ATOM 559 C C . VAL A 1 74 ? -14.766 16.308 23.705 1.00 87.19 74 VAL A C 1
ATOM 561 O O . VAL A 1 74 ? -14.990 15.146 24.032 1.00 87.19 74 VAL A O 1
ATOM 564 N N . ASP A 1 75 ? -15.674 17.271 23.894 1.00 89.06 75 ASP A N 1
ATOM 565 C CA . ASP A 1 75 ? -16.951 17.049 24.589 1.00 89.06 75 ASP A CA 1
ATOM 566 C C . ASP A 1 75 ? -17.918 16.154 23.797 1.00 89.0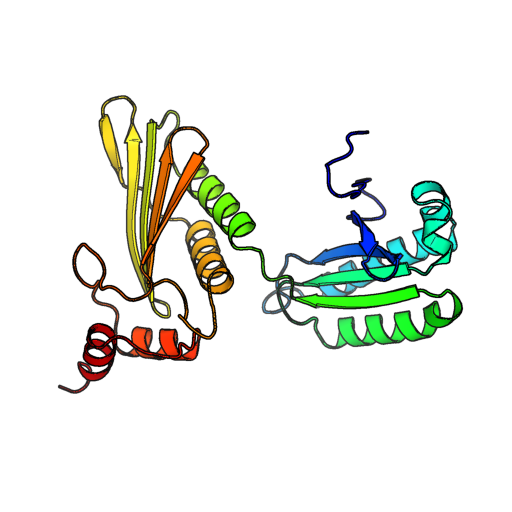6 75 ASP A C 1
ATOM 568 O O . ASP A 1 75 ? -18.878 15.631 24.362 1.00 89.06 75 ASP A O 1
ATOM 572 N N . ARG A 1 76 ? -17.665 15.950 22.496 1.00 88.75 76 ARG A N 1
ATOM 573 C CA . ARG A 1 76 ? -18.431 15.029 21.640 1.00 88.75 76 ARG A CA 1
ATOM 574 C C . ARG A 1 76 ? -17.951 13.576 21.730 1.00 88.75 76 ARG A C 1
ATOM 576 O O . ARG A 1 76 ? -18.564 12.701 21.122 1.00 88.75 76 ARG A O 1
ATOM 583 N N . GLY A 1 77 ? -16.909 13.313 22.517 1.00 92.69 77 GLY A N 1
ATOM 584 C CA . GLY A 1 77 ? -16.269 12.009 22.650 1.00 92.69 77 GLY A CA 1
ATOM 585 C C . GLY A 1 77 ? -14.990 11.906 21.823 1.00 92.69 77 GLY A C 1
ATOM 586 O O . GLY A 1 77 ? -14.724 12.719 20.932 1.00 92.69 77 GLY A O 1
ATOM 587 N N . VAL A 1 78 ? -14.188 10.893 22.140 1.00 94.44 78 VAL A N 1
ATOM 588 C CA . VAL A 1 78 ? -12.870 10.669 21.535 1.00 94.44 78 VAL A CA 1
ATOM 589 C C . VAL A 1 78 ? -12.802 9.256 20.969 1.00 94.44 78 VAL A C 1
ATOM 591 O O . VAL A 1 78 ? -13.238 8.302 21.604 1.00 94.44 78 VAL A O 1
ATOM 594 N N . GLN A 1 79 ? -12.228 9.109 19.783 1.00 93.88 79 GLN A N 1
ATOM 595 C CA . GLN A 1 79 ? -11.894 7.824 19.188 1.00 93.88 79 GLN A CA 1
ATOM 596 C C . GLN A 1 79 ? -10.380 7.730 19.021 1.00 93.88 79 GLN A C 1
ATOM 598 O O . GLN A 1 79 ? -9.786 8.523 18.301 1.00 93.88 79 GLN A O 1
ATOM 603 N N . ILE A 1 80 ? -9.749 6.754 19.663 1.00 94.12 80 ILE A N 1
ATOM 604 C CA . ILE A 1 80 ? -8.371 6.362 19.373 1.00 94.12 80 ILE A CA 1
ATOM 605 C C . ILE A 1 80 ? -8.442 5.301 18.276 1.00 94.12 80 ILE A C 1
ATOM 607 O O . ILE A 1 80 ? -8.896 4.186 18.521 1.00 94.12 80 ILE A O 1
ATOM 611 N N . GLN A 1 81 ? -8.021 5.651 17.066 1.00 92.25 81 GLN A N 1
ATOM 612 C CA . GLN A 1 81 ? -8.058 4.759 15.913 1.00 92.25 81 GLN A CA 1
ATOM 613 C C . GLN A 1 81 ? -6.661 4.205 15.642 1.00 92.25 81 GLN A C 1
ATOM 615 O O . GLN A 1 81 ? -5.768 4.955 15.261 1.00 92.25 81 GLN A O 1
ATOM 620 N N . LEU A 1 82 ? -6.477 2.897 15.795 1.00 90.50 82 LEU A N 1
ATOM 621 C CA . LEU A 1 82 ? -5.292 2.193 15.317 1.00 90.50 82 LEU A CA 1
ATOM 622 C C . LEU A 1 82 ? -5.472 1.837 13.832 1.00 90.50 82 LEU A C 1
ATOM 624 O O . LEU A 1 82 ? -6.460 1.209 13.450 1.00 90.50 82 LEU A O 1
ATOM 628 N N . PHE A 1 83 ? -4.515 2.218 12.999 1.00 86.19 83 PHE A N 1
ATOM 629 C CA . PHE A 1 83 ? -4.410 1.802 11.607 1.00 86.19 83 PHE A CA 1
ATOM 630 C C . PHE A 1 83 ? -3.282 0.781 11.474 1.00 86.19 83 PHE A C 1
ATOM 632 O O . PHE A 1 83 ? -2.139 1.081 11.817 1.00 86.19 83 PHE A O 1
ATOM 639 N N . CYS A 1 84 ? -3.602 -0.419 10.994 1.00 84.69 84 CYS A N 1
ATOM 640 C CA . CYS A 1 84 ? -2.642 -1.510 10.815 1.00 84.69 84 CYS A CA 1
ATOM 641 C C . CYS A 1 84 ? -2.521 -1.927 9.349 1.00 84.69 84 CYS A C 1
ATOM 643 O O . CYS A 1 84 ? -3.461 -1.768 8.574 1.00 84.69 84 CYS A O 1
ATOM 645 N N . MET A 1 85 ? -1.388 -2.530 8.986 1.00 76.38 85 MET A N 1
ATOM 646 C CA . MET A 1 85 ? -1.204 -3.166 7.673 1.00 76.38 85 MET A CA 1
ATOM 647 C C . MET A 1 85 ? -1.903 -4.530 7.562 1.00 76.38 85 MET A C 1
ATOM 649 O O . MET A 1 85 ? -2.256 -4.967 6.468 1.00 76.38 85 MET A O 1
ATOM 653 N N . ASP A 1 86 ? -2.073 -5.217 8.688 1.00 80.56 86 ASP A N 1
ATOM 654 C CA . ASP A 1 86 ? -2.739 -6.507 8.839 1.00 80.56 86 ASP A CA 1
ATOM 655 C C . ASP A 1 86 ? -3.546 -6.550 10.149 1.00 80.56 86 ASP A C 1
ATOM 657 O O . ASP A 1 86 ? -3.489 -5.632 10.966 1.00 80.56 86 ASP A O 1
ATOM 661 N N . GLU A 1 87 ? -4.356 -7.594 10.334 1.00 87.62 87 GLU A N 1
ATOM 662 C CA . GLU A 1 87 ? -5.142 -7.761 11.560 1.00 87.62 87 GLU A CA 1
ATOM 663 C C . GLU A 1 87 ? -4.224 -7.824 12.802 1.00 87.62 87 GLU A C 1
ATOM 665 O O . GLU A 1 87 ? -3.264 -8.606 12.814 1.00 87.62 87 GLU A O 1
ATOM 670 N N . PRO A 1 88 ? -4.501 -7.039 13.865 1.00 91.00 88 PRO A N 1
ATOM 671 C CA . PRO A 1 88 ? -3.715 -7.081 15.085 1.00 91.00 88 PRO A CA 1
ATOM 672 C C . PRO A 1 88 ? -3.754 -8.461 15.751 1.00 91.00 88 PRO A C 1
ATOM 674 O O . PRO A 1 88 ? -4.788 -9.133 15.757 1.00 91.00 88 PRO A O 1
ATOM 677 N N . PRO A 1 89 ? -2.665 -8.888 16.409 1.00 91.56 89 PRO A N 1
ATOM 678 C CA . PRO A 1 89 ? -2.631 -10.172 17.084 1.00 91.56 89 PRO A CA 1
ATOM 679 C C . PRO A 1 89 ? -3.613 -10.179 18.268 1.00 91.56 89 PRO A C 1
ATOM 681 O O . PRO A 1 89 ? -3.870 -9.126 18.864 1.00 91.56 89 PRO A O 1
ATOM 684 N N . PRO A 1 90 ? -4.084 -11.360 18.720 1.00 93.50 90 PRO A N 1
ATOM 685 C CA . PRO A 1 90 ? -5.094 -11.473 19.778 1.00 93.50 90 PRO A CA 1
ATOM 686 C C . PRO A 1 90 ? -4.774 -10.695 21.058 1.00 93.50 90 PRO A C 1
ATOM 688 O O . PRO A 1 90 ? -5.669 -10.202 21.736 1.00 93.50 90 PRO A O 1
ATOM 691 N N . ARG A 1 91 ? -3.486 -10.546 21.388 1.00 94.12 91 ARG A N 1
ATOM 692 C CA . ARG A 1 91 ? -3.048 -9.782 22.559 1.00 94.12 91 ARG A CA 1
ATOM 693 C C . ARG A 1 91 ? -3.293 -8.275 22.421 1.00 94.12 91 ARG A C 1
ATOM 695 O O . ARG A 1 91 ? -3.636 -7.647 23.415 1.00 94.12 91 ARG A O 1
ATOM 702 N N . VAL A 1 92 ? -3.139 -7.710 21.222 1.00 94.38 92 VAL A N 1
ATOM 703 C CA . VAL A 1 92 ? -3.489 -6.305 20.944 1.00 94.38 92 VAL A CA 1
ATOM 704 C C . VAL A 1 92 ? -5.005 -6.137 20.976 1.00 94.38 92 VAL A C 1
ATOM 706 O O . VAL A 1 92 ? -5.492 -5.216 21.624 1.00 94.38 92 VAL A O 1
ATOM 709 N N . LEU A 1 93 ? -5.755 -7.064 20.372 1.00 95.88 93 LEU A N 1
ATOM 710 C CA . LEU A 1 93 ? -7.223 -7.036 20.391 1.00 95.88 93 LEU A CA 1
ATOM 711 C C . LEU A 1 93 ? -7.784 -7.085 21.820 1.00 95.88 93 LEU A C 1
ATOM 713 O O . LEU A 1 93 ? -8.674 -6.310 22.163 1.00 95.88 93 LEU A O 1
ATOM 717 N N . GLU A 1 94 ? -7.223 -7.934 22.683 1.00 96.75 94 GLU A N 1
ATOM 718 C CA . GLU A 1 94 ? -7.616 -7.996 24.093 1.00 96.75 94 GLU A CA 1
ATOM 719 C C . GLU A 1 94 ? -7.295 -6.693 24.834 1.00 96.75 94 GLU A C 1
ATOM 721 O O . GLU A 1 94 ? -8.086 -6.232 25.652 1.00 96.75 94 GLU A O 1
ATOM 726 N N . MET A 1 95 ? -6.168 -6.048 24.528 1.00 96.56 95 MET A N 1
ATOM 727 C CA . MET A 1 95 ? -5.850 -4.742 25.103 1.00 96.56 95 MET A CA 1
ATOM 728 C C . MET A 1 95 ? -6.802 -3.641 24.632 1.00 96.56 95 MET A C 1
ATOM 730 O O . MET A 1 95 ? -7.200 -2.817 25.449 1.00 96.56 95 MET A O 1
ATOM 734 N N . ILE A 1 96 ? -7.183 -3.629 23.352 1.00 97.44 96 ILE A N 1
ATOM 735 C CA . ILE A 1 96 ? -8.201 -2.710 22.820 1.00 97.44 96 ILE A CA 1
ATOM 736 C C . ILE A 1 96 ? -9.523 -2.924 23.562 1.00 97.44 96 ILE A C 1
ATOM 738 O O . ILE A 1 96 ? -10.142 -1.964 24.015 1.00 97.44 96 ILE A O 1
ATOM 742 N N . ARG A 1 97 ? -9.931 -4.183 23.754 1.00 97.75 97 ARG A N 1
ATOM 743 C CA . ARG A 1 97 ? -11.140 -4.538 24.506 1.00 97.75 97 ARG A CA 1
ATOM 744 C C . ARG A 1 97 ? -11.082 -4.029 25.950 1.00 97.75 97 ARG A C 1
ATOM 746 O O . ARG A 1 97 ? -12.001 -3.350 26.388 1.00 97.75 97 ARG A O 1
ATOM 753 N N . LEU A 1 98 ? -9.991 -4.307 26.666 1.00 97.19 98 LEU A N 1
ATOM 754 C CA . LEU A 1 98 ? -9.794 -3.851 28.047 1.00 97.19 98 LEU A CA 1
ATOM 755 C C . LEU A 1 98 ? -9.748 -2.321 28.160 1.00 97.19 98 LEU A C 1
ATOM 757 O O . LEU A 1 98 ? -10.266 -1.765 29.123 1.00 97.19 98 LEU A O 1
ATOM 761 N N . ALA A 1 99 ? -9.151 -1.637 27.183 1.00 96.19 99 ALA A N 1
ATOM 762 C CA . ALA A 1 99 ? -9.123 -0.180 27.143 1.00 96.19 99 ALA A CA 1
ATOM 763 C C . ALA A 1 99 ? -10.517 0.410 26.897 1.00 96.19 99 ALA A C 1
ATOM 765 O O . ALA A 1 99 ? -10.885 1.376 27.557 1.00 96.19 99 ALA A O 1
ATOM 766 N N . ASN A 1 100 ? -11.310 -0.187 26.003 1.00 97.69 100 ASN A N 1
ATOM 767 C CA . ASN A 1 100 ? -12.708 0.201 25.812 1.00 97.69 100 ASN A CA 1
ATOM 768 C C . ASN A 1 100 ? -13.523 0.041 27.098 1.00 97.69 100 ASN A C 1
ATOM 770 O O . ASN A 1 100 ? -14.274 0.946 27.449 1.00 97.69 100 ASN A O 1
ATOM 774 N N . ASP A 1 101 ? -13.346 -1.068 27.823 1.00 97.12 101 ASP A N 1
ATOM 775 C CA . ASP A 1 101 ? -14.028 -1.290 29.101 1.00 97.12 101 ASP A CA 1
ATOM 776 C C . ASP A 1 101 ? -13.651 -0.214 30.145 1.00 97.12 101 ASP A C 1
ATOM 778 O O . ASP A 1 101 ? -14.531 0.310 30.829 1.00 97.12 101 ASP A O 1
ATOM 782 N N . ASP A 1 102 ? -12.363 0.141 30.256 1.00 96.12 102 ASP A N 1
ATOM 783 C CA . ASP A 1 102 ? -11.862 1.146 31.214 1.00 96.12 102 ASP A CA 1
ATOM 784 C C . ASP A 1 102 ? -12.306 2.574 30.863 1.00 96.12 102 ASP A C 1
ATOM 786 O O . ASP A 1 102 ? -12.629 3.369 31.746 1.00 96.12 102 ASP A O 1
ATOM 790 N N . LEU A 1 103 ? -12.337 2.910 29.571 1.00 95.69 103 LEU A N 1
ATOM 791 C CA . LEU A 1 103 ? -12.510 4.287 29.105 1.00 95.69 103 LEU A CA 1
ATOM 792 C C . LEU A 1 103 ? -13.939 4.620 28.649 1.00 95.69 103 LEU A C 1
ATOM 794 O O . LEU A 1 103 ? -14.232 5.783 28.359 1.00 95.69 103 LEU A O 1
ATOM 798 N N . ALA A 1 104 ? -14.852 3.645 28.624 1.00 92.69 104 ALA A N 1
ATOM 799 C CA . ALA A 1 104 ? -16.235 3.851 28.189 1.00 92.69 104 ALA A CA 1
ATOM 800 C C . ALA A 1 104 ? -16.940 4.984 28.955 1.00 92.69 104 ALA A C 1
ATOM 802 O O . ALA A 1 104 ? -17.673 5.777 28.362 1.00 92.69 104 ALA A O 1
ATOM 803 N N . ALA A 1 105 ? -16.695 5.098 30.266 1.00 91.94 105 ALA A N 1
ATOM 804 C CA . ALA A 1 105 ? -17.279 6.147 31.107 1.00 91.94 105 ALA A CA 1
ATOM 805 C C . ALA A 1 105 ? -16.763 7.559 30.767 1.00 91.94 105 ALA A C 1
ATOM 807 O O . ALA A 1 105 ? -17.433 8.546 31.066 1.00 91.94 105 ALA A O 1
ATOM 808 N N . GLU A 1 106 ? -15.594 7.656 30.132 1.00 92.56 106 GLU A N 1
ATOM 809 C CA . GLU A 1 106 ? -14.977 8.906 29.675 1.00 92.56 106 GLU A CA 1
ATOM 810 C C . GLU A 1 106 ? -15.400 9.267 28.237 1.00 92.56 106 GLU A C 1
ATOM 812 O O . GLU A 1 106 ? -14.960 10.281 27.701 1.00 92.56 106 GLU A O 1
ATOM 817 N N . GLY A 1 107 ? -16.261 8.458 27.600 1.00 93.19 107 GLY A N 1
ATOM 818 C CA . GLY A 1 107 ? -16.691 8.670 26.216 1.00 93.19 107 GLY A CA 1
ATOM 819 C C . GLY A 1 107 ? -15.577 8.432 25.194 1.00 93.19 107 GLY A C 1
ATOM 820 O O . GLY A 1 107 ? -15.619 9.007 24.103 1.00 93.19 107 GLY A O 1
ATOM 821 N N . VAL A 1 108 ? -14.581 7.616 25.552 1.00 95.25 108 VAL A N 1
ATOM 822 C CA . VAL A 1 108 ? -13.478 7.239 24.667 1.00 95.25 108 VAL A CA 1
ATOM 823 C C . VAL A 1 108 ? -13.740 5.851 24.098 1.00 95.25 108 VAL A C 1
ATOM 825 O O . VAL A 1 108 ? -14.087 4.924 24.829 1.00 95.25 108 VAL A O 1
ATOM 828 N N . VAL A 1 109 ? -13.533 5.707 22.795 1.00 95.38 109 VAL A N 1
ATOM 829 C CA . VAL A 1 109 ? -13.541 4.422 22.096 1.00 95.38 109 VAL A CA 1
ATOM 830 C C . VAL A 1 109 ? -12.161 4.186 21.506 1.00 95.38 109 VAL A C 1
ATOM 832 O O . VAL A 1 109 ? -11.567 5.089 20.927 1.00 95.38 109 VAL A O 1
ATOM 835 N N . VAL A 1 110 ? -11.644 2.975 21.646 1.00 96.31 110 VAL A N 1
ATOM 836 C CA . VAL A 1 110 ? -10.439 2.504 20.973 1.00 96.31 110 VAL A CA 1
ATOM 837 C C . VAL A 1 110 ? -10.877 1.515 19.907 1.00 96.31 110 VAL A C 1
ATOM 839 O O . VAL A 1 110 ? -11.527 0.519 20.220 1.00 96.31 110 VAL A O 1
ATOM 842 N N . ASP A 1 111 ? -10.532 1.779 18.657 1.00 93.88 111 ASP A N 1
ATOM 843 C CA . ASP A 1 111 ? -10.879 0.902 17.544 1.00 93.88 111 ASP A CA 1
ATOM 844 C C . ASP A 1 111 ? -9.668 0.677 16.642 1.00 93.88 111 ASP A C 1
ATOM 846 O O . ASP A 1 111 ? -8.668 1.396 16.727 1.00 93.88 111 ASP A O 1
ATOM 850 N N . TRP A 1 112 ? -9.739 -0.334 15.785 1.00 93.31 112 TRP A N 1
ATOM 851 C CA . TRP A 1 112 ? -8.696 -0.627 14.816 1.00 93.31 112 TRP A CA 1
ATOM 852 C C . TRP A 1 112 ? -9.284 -0.869 13.429 1.00 93.31 112 TRP A C 1
ATOM 854 O O . TRP A 1 112 ? -10.430 -1.275 13.266 1.00 93.31 112 TRP A O 1
ATOM 864 N N . SER A 1 113 ? -8.494 -0.583 12.406 1.00 85.00 113 SER A N 1
ATOM 865 C CA . SER A 1 113 ? -8.837 -0.902 11.028 1.00 85.00 113 SER A CA 1
ATOM 866 C C . SER A 1 113 ? -7.573 -1.221 10.254 1.00 85.00 113 SER A C 1
ATOM 868 O O . SER A 1 113 ? -6.484 -0.737 10.575 1.00 85.00 113 SER A O 1
ATOM 870 N N . VAL A 1 114 ? -7.717 -2.057 9.229 1.00 82.81 114 VAL A N 1
ATOM 871 C CA . VAL A 1 114 ? -6.645 -2.223 8.254 1.00 82.81 114 VAL A CA 1
ATOM 872 C C . VAL A 1 114 ? -6.647 -0.986 7.370 1.00 82.81 114 VAL A C 1
ATOM 874 O O . VAL A 1 114 ? -7.625 -0.729 6.666 1.00 82.81 114 VAL A O 1
ATOM 877 N N . HIS A 1 115 ? -5.565 -0.215 7.407 1.00 74.44 115 HIS A N 1
ATOM 878 C CA . HIS A 1 115 ? -5.350 0.835 6.429 1.00 74.44 115 HIS A CA 1
ATOM 879 C C . HIS A 1 115 ? -4.649 0.215 5.228 1.00 74.44 115 HIS A C 1
ATOM 881 O O . HIS A 1 115 ? -3.431 0.052 5.209 1.00 74.44 115 HIS A O 1
ATOM 887 N N . ALA A 1 116 ? -5.437 -0.174 4.230 1.00 69.69 116 ALA A N 1
ATOM 888 C CA . ALA A 1 116 ? -4.871 -0.409 2.915 1.00 69.69 116 ALA A CA 1
ATOM 889 C C . ALA A 1 116 ? -4.411 0.954 2.373 1.00 69.69 116 ALA A C 1
ATOM 891 O O . ALA A 1 116 ? -5.233 1.876 2.341 1.00 69.69 116 ALA A O 1
ATOM 892 N N . PRO A 1 117 ? -3.136 1.105 1.975 1.00 76.00 117 PRO A N 1
ATOM 893 C CA . PRO A 1 117 ? -2.678 2.357 1.398 1.00 76.00 117 PRO A CA 1
ATOM 894 C C . PRO A 1 117 ? -3.504 2.662 0.149 1.00 76.00 117 PRO A C 1
ATOM 896 O O . PRO A 1 117 ? -3.856 1.767 -0.629 1.00 76.00 117 PRO A O 1
ATOM 899 N N . THR A 1 118 ? -3.833 3.932 -0.043 1.00 85.31 118 THR A N 1
ATOM 900 C CA . THR A 1 118 ? -4.521 4.385 -1.250 1.00 85.31 118 THR A CA 1
ATOM 901 C C . THR A 1 118 ? -3.627 4.190 -2.475 1.00 85.31 118 THR A C 1
ATOM 903 O O . THR A 1 118 ? -2.399 4.177 -2.379 1.00 85.31 118 THR A O 1
ATOM 906 N N . THR A 1 119 ? -4.234 4.083 -3.661 1.00 88.94 119 THR A N 1
ATOM 907 C CA . THR A 1 119 ? -3.469 3.975 -4.917 1.00 88.94 119 THR A CA 1
ATOM 908 C C . THR A 1 119 ? -2.473 5.136 -5.069 1.00 88.94 119 THR A C 1
ATOM 910 O O . THR A 1 119 ? -1.329 4.906 -5.453 1.00 88.94 119 THR A O 1
ATOM 913 N N . ASP A 1 120 ? -2.859 6.359 -4.692 1.00 90.88 120 ASP A N 1
ATOM 914 C CA . ASP A 1 120 ? -2.000 7.547 -4.785 1.00 90.88 120 ASP A CA 1
ATOM 915 C C . ASP A 1 120 ? -0.815 7.521 -3.808 1.00 90.88 120 ASP A C 1
ATOM 917 O O . ASP A 1 120 ? 0.275 7.992 -4.139 1.00 90.88 120 ASP A O 1
ATOM 921 N N . GLU A 1 121 ? -1.003 6.984 -2.600 1.00 87.62 121 GLU A N 1
ATOM 922 C CA . GLU A 1 121 ? 0.086 6.797 -1.636 1.00 87.62 121 GLU A CA 1
ATOM 923 C C . GLU A 1 121 ? 1.116 5.807 -2.162 1.00 87.62 121 GLU A C 1
ATOM 925 O O . GLU A 1 121 ? 2.306 6.129 -2.184 1.00 87.62 121 GLU A O 1
ATOM 930 N N . VAL A 1 122 ? 0.664 4.660 -2.675 1.00 92.38 122 VAL A N 1
ATOM 931 C CA . VAL A 1 122 ? 1.588 3.661 -3.219 1.00 92.38 122 VAL A CA 1
ATOM 932 C C . VAL A 1 122 ? 2.254 4.152 -4.506 1.00 92.38 122 VAL A C 1
ATOM 934 O O . VAL A 1 122 ? 3.443 3.926 -4.703 1.00 92.38 122 VAL A O 1
ATOM 937 N N . LEU A 1 123 ? 1.547 4.878 -5.379 1.00 96.06 123 LEU A N 1
ATOM 938 C CA . LEU A 1 123 ? 2.149 5.476 -6.578 1.00 96.06 123 LEU A CA 1
ATOM 939 C C . LEU A 1 123 ? 3.258 6.476 -6.234 1.00 96.06 123 LEU A C 1
ATOM 941 O O . LEU A 1 123 ? 4.283 6.514 -6.915 1.00 96.06 123 LEU A O 1
ATOM 945 N N . ARG A 1 124 ? 3.081 7.267 -5.171 1.00 94.94 124 ARG A N 1
ATOM 946 C CA . ARG A 1 124 ? 4.119 8.184 -4.683 1.00 94.94 124 ARG A CA 1
ATOM 947 C C . ARG A 1 124 ? 5.332 7.422 -4.161 1.00 94.94 124 ARG A C 1
ATOM 949 O O . ARG A 1 124 ? 6.453 7.797 -4.486 1.00 94.94 124 ARG A O 1
ATOM 956 N N . GLU A 1 125 ? 5.115 6.351 -3.403 1.00 93.94 125 GLU A N 1
ATOM 957 C CA . GLU A 1 125 ? 6.190 5.469 -2.938 1.00 93.94 125 GLU A CA 1
ATOM 958 C C . GLU A 1 125 ? 6.954 4.843 -4.117 1.00 93.94 125 GLU A C 1
ATOM 960 O O . GLU A 1 125 ? 8.180 4.923 -4.170 1.00 93.94 125 GLU A O 1
ATOM 965 N N . VAL A 1 126 ? 6.243 4.311 -5.118 1.00 96.69 126 VAL A N 1
ATOM 966 C CA . VAL A 1 126 ? 6.844 3.782 -6.355 1.00 96.69 126 VAL A CA 1
ATOM 967 C C . VAL A 1 126 ? 7.678 4.854 -7.062 1.00 96.69 126 VAL A C 1
ATOM 969 O O . VAL A 1 126 ? 8.800 4.568 -7.476 1.00 96.69 126 VAL A O 1
ATOM 972 N N . ALA A 1 127 ? 7.181 6.092 -7.165 1.00 96.88 127 ALA A N 1
ATOM 973 C CA . ALA A 1 127 ? 7.913 7.191 -7.793 1.00 96.88 127 ALA A CA 1
ATOM 974 C C . ALA A 1 127 ? 9.222 7.525 -7.055 1.00 96.88 127 ALA A C 1
ATOM 976 O O . ALA A 1 127 ? 10.263 7.721 -7.691 1.00 96.88 127 ALA A O 1
ATOM 977 N N . VAL A 1 128 ? 9.177 7.564 -5.719 1.00 96.19 128 VAL A N 1
ATOM 978 C CA . VAL A 1 128 ? 10.352 7.793 -4.865 1.00 96.19 128 VAL A CA 1
ATOM 979 C C . VAL A 1 128 ? 11.376 6.682 -5.078 1.00 96.19 128 VAL A C 1
ATOM 981 O O . VAL A 1 128 ? 12.510 6.968 -5.456 1.00 96.19 128 VAL A O 1
ATOM 984 N N . LEU A 1 129 ? 10.963 5.420 -4.947 1.00 96.75 129 LEU A N 1
ATOM 985 C CA . LEU A 1 129 ? 11.851 4.263 -5.086 1.00 96.75 129 LEU A CA 1
ATOM 986 C C . LEU A 1 129 ? 12.471 4.165 -6.487 1.00 96.75 129 LEU A C 1
ATOM 988 O O . LEU A 1 129 ? 13.655 3.867 -6.626 1.00 96.75 129 LEU A O 1
ATOM 992 N N . MET A 1 130 ? 11.700 4.450 -7.541 1.00 97.31 130 MET A N 1
ATOM 993 C CA . MET A 1 130 ? 12.228 4.512 -8.907 1.00 97.31 130 MET A CA 1
ATOM 994 C C . MET A 1 130 ? 13.298 5.603 -9.060 1.00 97.31 130 MET A C 1
ATOM 996 O O . MET A 1 130 ? 14.307 5.378 -9.726 1.00 97.31 130 MET A O 1
ATOM 1000 N N . SER A 1 131 ? 13.086 6.769 -8.448 1.00 96.12 131 SER A N 1
ATOM 1001 C CA . SER A 1 131 ? 14.014 7.904 -8.519 1.00 96.12 131 SER A CA 1
ATOM 1002 C C . SER A 1 131 ? 15.299 7.662 -7.725 1.00 96.12 131 SER A C 1
ATOM 1004 O O . SER A 1 131 ? 16.374 8.041 -8.183 1.00 96.12 131 SER A O 1
ATOM 1006 N N . GLU A 1 132 ? 15.202 7.018 -6.560 1.00 95.75 132 GLU A N 1
ATOM 1007 C CA . GLU A 1 132 ? 16.347 6.675 -5.703 1.00 95.75 132 GLU A CA 1
ATOM 1008 C C . GLU A 1 132 ? 17.283 5.646 -6.343 1.00 95.75 132 GLU A C 1
ATOM 1010 O O . GLU A 1 132 ? 18.494 5.688 -6.130 1.00 95.75 132 GLU A O 1
ATOM 1015 N N . LEU A 1 133 ? 16.732 4.727 -7.138 1.00 96.25 133 LEU A N 1
ATOM 1016 C CA . LEU A 1 133 ? 17.508 3.714 -7.855 1.00 96.25 133 LEU A CA 1
ATOM 1017 C C . LEU A 1 133 ? 18.175 4.252 -9.127 1.00 96.25 133 LEU A C 1
ATOM 1019 O O . LEU A 1 133 ? 19.033 3.574 -9.696 1.00 96.25 133 LEU A O 1
ATOM 1023 N N . ALA A 1 134 ? 17.781 5.434 -9.598 1.00 95.50 134 ALA A N 1
ATOM 1024 C CA . ALA A 1 134 ? 18.303 6.000 -10.828 1.00 95.50 134 ALA A CA 1
ATOM 1025 C C . ALA A 1 134 ? 19.657 6.718 -10.617 1.00 95.50 134 ALA A C 1
ATOM 1027 O O . ALA A 1 134 ? 19.891 7.322 -9.567 1.00 95.50 134 ALA A O 1
ATOM 1028 N N . PRO A 1 135 ? 20.566 6.702 -11.613 1.00 95.00 135 PRO A N 1
ATOM 1029 C CA . PRO A 1 135 ? 21.874 7.349 -11.514 1.00 95.00 135 PRO A CA 1
ATOM 1030 C C . PRO A 1 135 ? 21.763 8.865 -11.354 1.00 95.00 135 PRO A C 1
ATOM 1032 O O . PRO A 1 135 ? 20.896 9.502 -11.945 1.00 95.00 135 PRO A O 1
ATOM 1035 N N . ALA A 1 136 ? 22.683 9.485 -10.613 1.00 93.62 136 ALA A N 1
ATOM 1036 C CA . ALA A 1 136 ? 22.657 10.931 -10.406 1.00 93.62 136 ALA A CA 1
ATOM 1037 C C . ALA A 1 136 ? 22.625 11.715 -11.736 1.00 93.62 136 ALA A C 1
ATOM 1039 O O . ALA A 1 136 ? 23.463 11.513 -12.614 1.00 93.62 136 ALA A O 1
ATOM 1040 N N . GLY A 1 137 ? 21.681 12.655 -11.854 1.00 93.38 137 GLY A N 1
ATOM 1041 C CA . GLY A 1 137 ? 21.527 13.499 -13.042 1.00 93.38 137 GLY A CA 1
ATOM 1042 C C . GLY A 1 137 ? 20.737 12.867 -14.191 1.00 93.38 137 GLY A C 1
ATOM 1043 O O . GLY A 1 137 ? 20.822 13.381 -15.304 1.00 93.38 137 GLY A O 1
ATOM 1044 N N . TRP A 1 138 ? 19.988 11.787 -13.947 1.00 96.19 138 TRP A N 1
ATOM 1045 C CA . TRP A 1 138 ? 19.058 11.193 -14.911 1.00 96.19 138 TRP A CA 1
ATOM 1046 C C . TRP A 1 138 ? 18.050 12.221 -15.473 1.00 96.19 138 TRP A C 1
ATOM 1048 O O . TRP A 1 138 ? 17.681 13.188 -14.808 1.00 96.19 138 TRP A O 1
ATOM 1058 N N . ALA A 1 139 ? 17.609 12.017 -16.718 1.00 95.81 139 ALA A N 1
ATOM 1059 C CA . ALA A 1 139 ? 16.617 12.854 -17.403 1.00 95.81 139 ALA A CA 1
ATOM 1060 C C . ALA A 1 139 ? 15.199 12.263 -17.335 1.00 95.81 139 ALA A C 1
ATOM 1062 O O . ALA A 1 139 ? 14.230 12.993 -17.125 1.00 95.81 139 ALA A O 1
ATOM 1063 N N . SER A 1 140 ? 15.073 10.943 -17.486 1.00 97.50 140 SER A N 1
ATOM 1064 C CA . SER A 1 140 ? 13.828 10.216 -17.222 1.00 97.50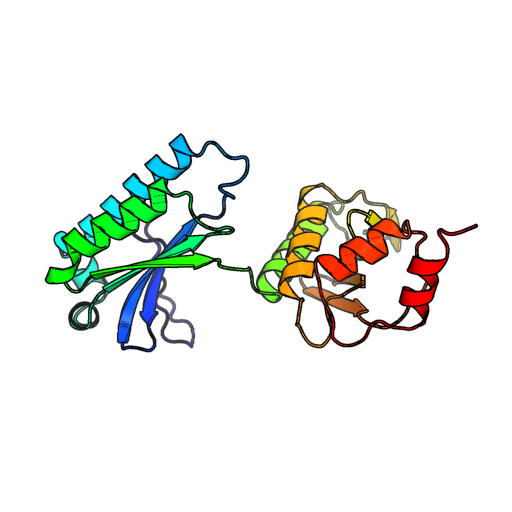 140 SER A CA 1
ATOM 1065 C C . SER A 1 140 ? 14.096 8.805 -16.709 1.00 97.50 140 SER A C 1
ATOM 1067 O O . SER A 1 140 ? 15.161 8.233 -16.950 1.00 97.50 140 SER A O 1
ATOM 1069 N N . VAL A 1 141 ? 13.115 8.233 -16.013 1.00 98.06 141 VAL A N 1
ATOM 1070 C CA . VAL A 1 141 ? 13.148 6.845 -15.535 1.00 98.06 141 VAL A CA 1
ATOM 1071 C C . VAL A 1 141 ? 11.884 6.142 -16.005 1.00 98.06 141 VAL A C 1
ATOM 1073 O O . VAL A 1 141 ? 10.791 6.688 -15.881 1.00 98.06 141 VAL A O 1
ATOM 1076 N N . VAL A 1 142 ? 12.016 4.938 -16.554 1.00 97.75 142 VAL A N 1
ATOM 1077 C CA . VAL A 1 142 ? 10.896 4.144 -17.070 1.00 97.75 142 VAL A CA 1
ATOM 1078 C C . VAL A 1 142 ? 10.919 2.758 -16.450 1.00 97.75 142 VAL A C 1
ATOM 1080 O O . VAL A 1 142 ? 11.937 2.067 -16.494 1.00 97.75 142 VAL A O 1
ATOM 1083 N N . LEU A 1 143 ? 9.774 2.343 -15.918 1.00 97.12 143 LEU A N 1
ATOM 1084 C CA . LEU A 1 143 ? 9.496 0.992 -15.460 1.00 97.12 143 LEU A CA 1
ATOM 1085 C C . LEU A 1 143 ? 8.352 0.413 -16.294 1.00 97.12 143 LEU A C 1
ATOM 1087 O O . LEU A 1 143 ? 7.251 0.953 -16.307 1.00 97.12 143 LEU A O 1
ATOM 1091 N N . HIS A 1 144 ? 8.612 -0.709 -16.952 1.00 94.75 144 HIS A N 1
ATOM 1092 C CA . HIS A 1 144 ? 7.586 -1.608 -17.459 1.00 94.75 144 HIS A CA 1
ATOM 1093 C C . HIS A 1 144 ? 7.634 -2.865 -16.602 1.00 94.75 144 HIS A C 1
ATOM 1095 O O . HIS A 1 144 ? 8.676 -3.513 -16.539 1.00 94.75 144 HIS A O 1
ATOM 1101 N N . ALA A 1 145 ? 6.534 -3.210 -15.949 1.00 93.56 145 ALA A N 1
ATOM 1102 C CA . ALA A 1 145 ? 6.450 -4.384 -15.096 1.00 93.56 145 ALA A CA 1
ATOM 1103 C C . ALA A 1 145 ? 5.183 -5.166 -15.421 1.00 93.56 145 ALA A C 1
ATOM 1105 O O . ALA A 1 145 ? 4.102 -4.583 -15.480 1.00 93.56 145 ALA A O 1
ATOM 1106 N N . SER A 1 146 ? 5.298 -6.481 -15.567 1.00 92.69 146 SER A N 1
ATOM 1107 C CA . SER A 1 146 ? 4.166 -7.387 -15.438 1.00 92.69 146 SER A CA 1
ATOM 1108 C C . SER A 1 146 ? 4.319 -8.178 -14.151 1.00 92.69 146 SER A C 1
ATOM 1110 O O . SER A 1 146 ? 5.393 -8.699 -13.845 1.00 92.69 146 SER A O 1
ATOM 1112 N N . LEU A 1 147 ? 3.239 -8.244 -13.384 1.00 92.06 147 LEU A N 1
ATOM 1113 C CA . LEU A 1 147 ? 3.214 -8.922 -12.097 1.00 92.06 147 LEU A CA 1
ATOM 1114 C C . LEU A 1 147 ? 2.033 -9.889 -12.112 1.00 92.06 147 LEU A C 1
ATOM 1116 O O . LEU A 1 147 ? 0.891 -9.450 -12.240 1.00 92.06 147 LEU A O 1
ATOM 1120 N N . VAL A 1 148 ? 2.299 -11.190 -12.033 1.00 90.56 148 VAL A N 1
ATOM 1121 C CA . VAL A 1 148 ? 1.282 -12.251 -12.099 1.00 90.56 148 VAL A CA 1
ATOM 1122 C C . VAL A 1 148 ? 1.633 -13.318 -11.073 1.00 90.56 148 VAL A C 1
ATOM 1124 O O . VAL A 1 148 ? 2.705 -13.914 -11.150 1.00 90.56 148 VAL A O 1
ATOM 1127 N N . GLY A 1 149 ? 0.743 -13.567 -10.112 1.00 87.12 149 GLY A N 1
ATOM 1128 C CA . GLY A 1 149 ? 1.025 -14.510 -9.031 1.00 87.12 149 GLY A CA 1
ATOM 1129 C C . GLY A 1 149 ? 2.243 -14.051 -8.225 1.00 87.12 149 GLY A C 1
ATOM 1130 O O . GLY A 1 149 ? 2.240 -12.949 -7.672 1.00 87.12 149 GLY A O 1
ATOM 1131 N N . ALA A 1 150 ? 3.286 -14.884 -8.159 1.00 82.06 150 ALA A N 1
ATOM 1132 C CA . ALA A 1 150 ? 4.574 -14.507 -7.565 1.00 82.06 150 ALA A CA 1
ATOM 1133 C C . ALA A 1 150 ? 5.598 -13.989 -8.596 1.00 82.06 150 ALA A C 1
ATOM 1135 O O . ALA A 1 150 ? 6.654 -13.483 -8.209 1.00 82.06 150 ALA A O 1
ATOM 1136 N N . GLY A 1 151 ? 5.308 -14.119 -9.891 1.00 86.75 151 GLY A N 1
ATOM 1137 C CA . GLY A 1 151 ? 6.203 -13.748 -10.977 1.00 86.75 151 GLY A CA 1
ATOM 1138 C C . GLY A 1 151 ? 6.233 -12.244 -11.240 1.00 86.75 151 GLY A C 1
ATOM 1139 O O . GLY A 1 151 ? 5.191 -11.595 -11.323 1.00 86.75 151 GLY A O 1
ATOM 1140 N N . LEU A 1 152 ? 7.443 -11.714 -11.437 1.00 90.00 152 LEU A N 1
ATOM 1141 C CA . LEU A 1 152 ? 7.718 -10.368 -11.938 1.00 90.00 152 LEU A CA 1
ATOM 1142 C C . LEU A 1 152 ? 8.583 -10.480 -13.194 1.00 90.00 152 LEU A C 1
ATOM 1144 O O . LEU A 1 152 ? 9.628 -11.131 -13.166 1.00 90.00 152 LEU A O 1
ATOM 1148 N N . ALA A 1 153 ? 8.195 -9.797 -14.261 1.00 91.00 153 ALA A N 1
ATOM 1149 C CA . ALA A 1 153 ? 9.062 -9.573 -15.408 1.00 91.00 153 ALA A CA 1
ATOM 1150 C C . ALA A 1 153 ? 8.819 -8.179 -16.010 1.00 91.00 153 ALA A C 1
ATOM 1152 O O . ALA A 1 153 ? 7.920 -7.446 -15.594 1.00 91.00 153 ALA A O 1
ATOM 1153 N N . GLY A 1 154 ? 9.730 -7.754 -16.886 1.00 90.44 154 GLY A N 1
ATOM 1154 C CA . GLY A 1 154 ? 9.706 -6.427 -17.491 1.00 90.44 154 GLY A CA 1
ATOM 1155 C C . GLY A 1 154 ? 11.086 -5.776 -17.581 1.00 90.44 154 GLY A C 1
ATOM 1156 O O . GLY A 1 154 ? 12.113 -6.453 -17.612 1.00 90.44 154 GLY A O 1
ATOM 1157 N N . SER A 1 155 ? 11.110 -4.448 -17.650 1.00 93.56 155 SER A N 1
ATOM 1158 C CA . SER A 1 155 ? 12.320 -3.643 -17.827 1.00 93.56 155 SER A CA 1
ATOM 1159 C C . SER A 1 155 ? 12.286 -2.398 -16.955 1.00 93.56 155 SER A C 1
ATOM 1161 O O . SER A 1 155 ? 11.258 -1.727 -16.869 1.00 93.56 155 SER A O 1
ATOM 1163 N N . PHE A 1 156 ? 13.432 -2.037 -16.391 1.00 97.25 156 PHE A N 1
ATOM 1164 C CA . PHE A 1 156 ? 13.610 -0.813 -15.625 1.00 97.25 156 PHE A CA 1
ATOM 1165 C C . PHE A 1 156 ? 14.845 -0.085 -16.152 1.00 97.25 156 PHE A C 1
ATOM 1167 O O . PHE A 1 156 ? 15.917 -0.681 -16.235 1.00 97.25 156 PHE A O 1
ATOM 1174 N N . THR A 1 157 ? 14.695 1.165 -16.582 1.00 98.12 157 THR A N 1
ATOM 1175 C CA . THR A 1 157 ? 15.756 1.904 -17.282 1.00 98.12 157 THR A CA 1
ATOM 1176 C C . THR A 1 157 ? 15.761 3.378 -16.902 1.00 98.12 157 THR A C 1
ATOM 1178 O O . THR A 1 157 ? 14.693 3.985 -16.804 1.00 98.12 157 THR A O 1
ATOM 1181 N N . ALA A 1 158 ? 16.946 3.974 -16.790 1.00 98.00 158 ALA A N 1
ATOM 1182 C CA . ALA A 1 158 ? 17.130 5.422 -16.755 1.00 98.00 158 ALA A CA 1
ATOM 1183 C C . ALA A 1 158 ? 17.637 5.925 -18.110 1.00 98.00 158 ALA A C 1
ATOM 1185 O O . ALA A 1 158 ? 18.442 5.269 -18.763 1.00 98.00 158 ALA A O 1
ATOM 1186 N N . THR A 1 159 ? 17.183 7.102 -18.528 1.00 98.00 159 THR A N 1
ATOM 1187 C CA . THR A 1 159 ? 17.751 7.834 -19.665 1.00 98.00 159 THR A CA 1
ATOM 1188 C C . THR A 1 159 ? 18.551 9.013 -19.130 1.00 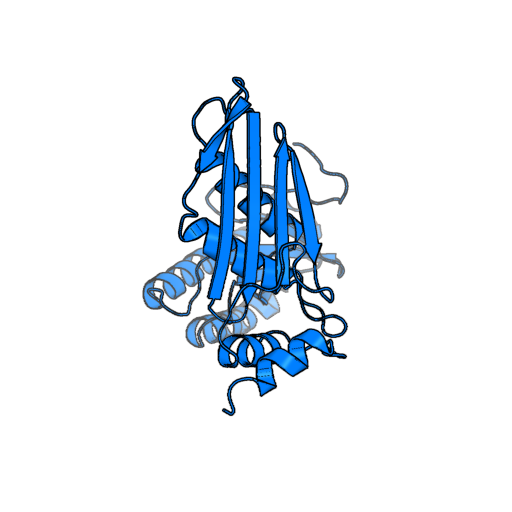98.00 159 THR A C 1
ATOM 1190 O O . THR A 1 159 ? 18.016 9.835 -18.387 1.00 98.00 159 THR A O 1
ATOM 1193 N N . MET A 1 160 ? 19.820 9.116 -19.510 1.00 96.75 160 MET A N 1
ATOM 1194 C CA . MET A 1 160 ? 20.709 10.216 -19.140 1.00 96.75 160 MET A CA 1
ATOM 1195 C C . MET A 1 160 ? 20.465 11.451 -20.027 1.00 96.75 160 MET A C 1
ATOM 1197 O O . MET A 1 160 ? 19.926 11.321 -21.127 1.00 96.75 160 MET A O 1
ATOM 1201 N N . PRO A 1 161 ? 20.904 12.662 -19.630 1.00 95.12 161 PRO A N 1
ATOM 1202 C CA . PRO A 1 161 ? 20.770 13.864 -20.461 1.00 95.12 161 PRO A CA 1
ATOM 1203 C C . PRO A 1 161 ? 21.479 13.764 -21.820 1.00 95.12 161 PRO A C 1
ATOM 1205 O O . PRO A 1 161 ? 21.128 14.478 -22.755 1.00 95.12 161 PRO A O 1
ATOM 1208 N N . SER A 1 162 ? 22.469 12.871 -21.939 1.00 94.44 162 SER A N 1
ATOM 1209 C CA . SER A 1 162 ? 23.138 12.523 -23.200 1.00 94.44 162 SER A CA 1
ATOM 1210 C C . SER A 1 162 ? 22.251 11.726 -24.168 1.00 94.44 162 SER A C 1
ATOM 1212 O O . SER A 1 162 ? 22.609 11.589 -25.336 1.00 94.44 162 SER A O 1
ATOM 1214 N N . GLY A 1 163 ? 21.119 11.193 -23.697 1.00 95.19 163 GLY A N 1
ATOM 1215 C CA . GLY A 1 163 ? 20.269 10.238 -24.408 1.00 95.19 163 GLY A CA 1
ATOM 1216 C C . GLY A 1 163 ? 20.688 8.774 -24.232 1.00 95.19 163 GLY A C 1
ATOM 1217 O O . GLY A 1 163 ? 20.037 7.893 -24.787 1.00 95.19 163 GLY A O 1
ATOM 1218 N N . GLU A 1 164 ? 21.759 8.501 -23.482 1.00 96.56 164 GLU A N 1
ATOM 1219 C CA . GLU A 1 164 ? 22.166 7.136 -23.136 1.00 96.56 164 GLU A CA 1
ATOM 1220 C C . GLU A 1 164 ? 21.122 6.472 -22.230 1.00 96.56 164 GLU A C 1
ATOM 1222 O O . GLU A 1 164 ? 20.611 7.106 -21.307 1.00 96.56 164 GLU A O 1
ATOM 1227 N N . VAL A 1 165 ? 20.797 5.207 -22.510 1.00 97.50 165 VAL A N 1
ATOM 1228 C CA . VAL A 1 165 ? 19.828 4.423 -21.735 1.00 97.50 165 VAL A CA 1
ATOM 1229 C C . VAL A 1 165 ? 20.576 3.385 -20.913 1.00 97.50 165 VAL A C 1
ATOM 1231 O O . VAL A 1 165 ? 21.224 2.495 -21.465 1.00 97.50 165 VAL A O 1
ATOM 1234 N N . GLU A 1 166 ? 20.444 3.480 -19.597 1.00 97.12 166 GLU A N 1
ATOM 1235 C CA . GLU A 1 166 ? 21.071 2.583 -18.637 1.00 97.12 166 GLU A CA 1
ATOM 1236 C C . GLU A 1 166 ? 20.030 1.625 -18.039 1.00 97.12 166 GLU A C 1
ATOM 1238 O O . GLU A 1 166 ? 19.005 2.077 -17.513 1.00 97.12 166 GLU A O 1
ATOM 1243 N N . PRO A 1 167 ? 20.251 0.298 -18.100 1.00 97.50 167 PRO A N 1
ATOM 1244 C CA . PRO A 1 167 ? 19.392 -0.661 -17.424 1.00 97.50 167 PRO A CA 1
ATOM 1245 C C . PRO A 1 167 ? 19.612 -0.604 -15.912 1.00 97.50 167 PRO A C 1
ATOM 1247 O O . PRO A 1 167 ? 20.741 -0.617 -15.423 1.00 97.50 167 PRO A O 1
ATOM 1250 N N . LEU A 1 168 ? 18.513 -0.611 -15.170 1.00 97.44 168 LEU A N 1
ATOM 1251 C CA . LEU A 1 168 ? 18.484 -0.630 -13.716 1.00 97.44 168 LEU A CA 1
ATOM 1252 C C . LEU A 1 168 ? 18.008 -1.994 -13.217 1.00 97.44 168 LEU A C 1
ATOM 1254 O O . LEU A 1 168 ? 17.363 -2.757 -13.937 1.00 97.44 168 LEU A O 1
ATOM 1258 N N . GLN A 1 169 ? 18.327 -2.301 -11.963 1.00 94.88 169 GLN A N 1
ATOM 1259 C CA . GLN A 1 169 ? 17.807 -3.479 -11.274 1.00 94.88 169 GLN A CA 1
ATOM 1260 C C . GLN A 1 169 ? 16.787 -3.029 -10.224 1.00 94.88 169 GLN A C 1
ATOM 1262 O O . GLN A 1 169 ? 17.127 -2.187 -9.390 1.00 94.88 169 GLN A O 1
ATOM 1267 N N . PRO A 1 170 ? 15.543 -3.540 -10.251 1.00 93.31 170 PRO A N 1
ATOM 1268 C CA . PRO A 1 170 ? 14.561 -3.205 -9.231 1.00 93.31 170 PRO A CA 1
ATOM 1269 C C . PRO A 1 170 ? 14.992 -3.797 -7.883 1.00 93.31 170 PRO A C 1
ATOM 1271 O O . PRO A 1 170 ? 15.253 -4.995 -7.775 1.00 93.31 170 PRO A O 1
ATOM 1274 N N . ALA A 1 171 ? 15.065 -2.957 -6.852 1.00 93.12 171 ALA A N 1
ATOM 1275 C CA . ALA A 1 171 ? 15.302 -3.415 -5.486 1.00 93.12 171 ALA A CA 1
ATOM 1276 C C . ALA A 1 171 ? 14.062 -4.122 -4.913 1.00 93.12 171 ALA A C 1
ATOM 1278 O O . ALA A 1 171 ? 12.937 -3.868 -5.347 1.00 93.12 171 ALA A O 1
ATOM 1279 N N . GLU A 1 172 ? 14.252 -4.959 -3.887 1.00 90.12 172 GLU A N 1
ATOM 1280 C CA . GLU A 1 172 ? 13.152 -5.663 -3.207 1.00 90.12 172 GLU A CA 1
ATOM 1281 C C . GLU A 1 172 ? 12.062 -4.707 -2.695 1.00 90.12 172 GLU A C 1
ATOM 1283 O O . GLU A 1 172 ? 10.879 -5.034 -2.766 1.00 90.12 172 GLU A O 1
ATOM 1288 N N . SER A 1 173 ? 12.437 -3.504 -2.247 1.00 89.06 173 SER A N 1
ATOM 1289 C CA . SER A 1 173 ? 11.495 -2.459 -1.826 1.00 89.06 173 SER A CA 1
ATOM 1290 C C . SER A 1 173 ? 10.574 -2.010 -2.961 1.00 89.06 173 SER A C 1
ATOM 1292 O O . SER A 1 173 ? 9.364 -1.933 -2.767 1.00 89.06 173 SER A O 1
ATOM 1294 N N . LEU A 1 174 ? 11.113 -1.783 -4.165 1.00 95.81 174 LEU A N 1
ATOM 1295 C CA . LEU A 1 174 ? 10.318 -1.418 -5.340 1.00 95.81 174 LEU A CA 1
ATOM 1296 C C . LEU A 1 174 ? 9.368 -2.554 -5.739 1.00 95.81 174 LEU A C 1
ATOM 1298 O O . LEU A 1 174 ? 8.207 -2.306 -6.050 1.00 95.81 174 LEU A O 1
ATOM 1302 N N . ILE A 1 175 ? 9.829 -3.805 -5.672 1.00 93.12 175 ILE A N 1
ATOM 1303 C CA . ILE A 1 175 ? 8.982 -4.980 -5.928 1.00 93.12 175 ILE A CA 1
ATOM 1304 C C . ILE A 1 175 ? 7.839 -5.055 -4.904 1.00 93.12 175 ILE A C 1
ATOM 1306 O O . ILE A 1 175 ? 6.686 -5.274 -5.278 1.00 93.12 175 ILE A O 1
ATOM 1310 N N . GLY A 1 176 ? 8.136 -4.823 -3.623 1.00 89.75 176 GLY A N 1
ATOM 1311 C CA . GLY A 1 176 ? 7.137 -4.752 -2.557 1.00 89.75 176 GLY A CA 1
ATOM 1312 C C . GLY A 1 176 ? 6.111 -3.638 -2.782 1.00 89.75 176 GLY A C 1
ATOM 1313 O O . GLY A 1 176 ? 4.911 -3.882 -2.655 1.00 89.75 176 GLY A O 1
ATOM 1314 N N . ALA A 1 177 ? 6.553 -2.450 -3.199 1.00 92.44 177 ALA A N 1
ATOM 1315 C CA . ALA A 1 177 ? 5.666 -1.337 -3.527 1.00 92.44 177 ALA A CA 1
ATOM 1316 C C . ALA A 1 177 ? 4.748 -1.662 -4.721 1.00 92.44 177 ALA A C 1
ATOM 1318 O O . ALA A 1 177 ? 3.552 -1.386 -4.668 1.00 92.44 177 ALA A O 1
ATOM 1319 N N . LEU A 1 178 ? 5.246 -2.342 -5.763 1.00 95.25 178 LEU A N 1
ATOM 1320 C CA . LEU A 1 178 ? 4.407 -2.814 -6.877 1.00 95.25 178 LEU A CA 1
ATOM 1321 C C . LEU A 1 178 ? 3.350 -3.832 -6.420 1.00 95.25 178 LEU A C 1
ATOM 1323 O O . LEU A 1 178 ? 2.210 -3.786 -6.879 1.00 95.25 178 LEU A O 1
ATOM 1327 N N . GLN A 1 179 ? 3.689 -4.733 -5.496 1.00 92.38 179 GLN A N 1
ATOM 1328 C CA . GLN A 1 179 ? 2.715 -5.664 -4.912 1.00 92.38 179 GLN A CA 1
ATOM 1329 C C . GLN A 1 179 ? 1.637 -4.928 -4.105 1.00 92.38 179 GLN A C 1
ATOM 1331 O O . GLN A 1 179 ? 0.455 -5.259 -4.222 1.00 92.38 179 GLN A O 1
ATOM 1336 N N . SER A 1 180 ? 2.024 -3.916 -3.324 1.00 89.44 180 SER A N 1
ATOM 1337 C CA . SER A 1 180 ? 1.083 -3.040 -2.617 1.00 89.44 180 SER A CA 1
ATOM 1338 C C . SER A 1 180 ? 0.192 -2.272 -3.594 1.00 89.44 180 SER A C 1
ATOM 1340 O O . SER A 1 180 ? -1.013 -2.191 -3.376 1.00 89.44 180 SER A O 1
ATOM 1342 N N . LEU A 1 181 ? 0.745 -1.787 -4.711 1.00 94.19 181 LEU A N 1
ATOM 1343 C CA . LEU A 1 181 ? 0.002 -1.050 -5.734 1.00 94.19 181 LEU A CA 1
ATOM 1344 C C . LEU A 1 181 ? -1.045 -1.952 -6.384 1.00 94.19 181 LEU A C 1
ATOM 1346 O O . LEU A 1 181 ? -2.185 -1.555 -6.595 1.00 94.19 181 LEU A O 1
ATOM 1350 N N . LYS A 1 182 ? -0.673 -3.202 -6.660 1.00 92.81 182 LYS A N 1
ATOM 1351 C CA . LYS A 1 182 ? -1.576 -4.221 -7.193 1.00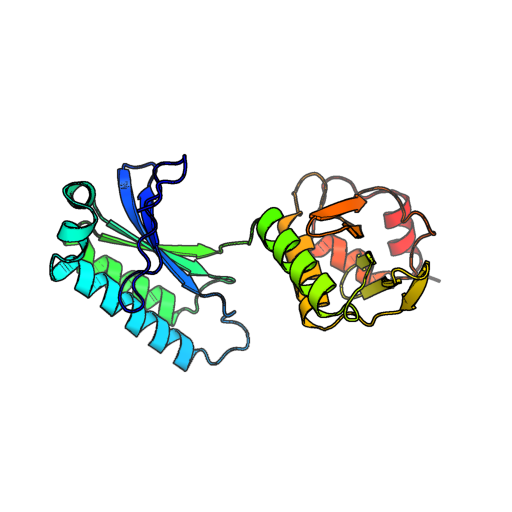 92.81 182 LYS A CA 1
ATOM 1352 C C . LYS A 1 182 ? -2.742 -4.514 -6.252 1.00 92.81 182 LYS A C 1
ATOM 1354 O O . LYS A 1 182 ? -3.874 -4.635 -6.717 1.00 92.81 182 LYS A O 1
ATOM 1359 N N . ALA A 1 183 ? -2.489 -4.575 -4.946 1.00 88.62 183 ALA A N 1
ATOM 1360 C CA . ALA A 1 183 ? -3.544 -4.718 -3.949 1.00 88.62 183 ALA A CA 1
ATOM 1361 C C . ALA A 1 183 ? -4.433 -3.463 -3.857 1.00 88.62 183 ALA A C 1
ATOM 1363 O O . ALA A 1 183 ? -5.653 -3.593 -3.819 1.00 88.62 183 ALA A O 1
ATOM 1364 N N . ALA A 1 184 ? -3.841 -2.265 -3.879 1.00 87.50 184 ALA A N 1
ATOM 1365 C CA . ALA A 1 184 ? -4.562 -0.994 -3.792 1.00 87.50 184 ALA A CA 1
ATOM 1366 C C . ALA A 1 184 ? -5.459 -0.714 -5.013 1.00 87.50 184 ALA A C 1
ATOM 1368 O O . ALA A 1 184 ? -6.495 -0.069 -4.873 1.00 87.50 184 ALA A O 1
ATOM 1369 N N . CYS A 1 185 ? -5.083 -1.207 -6.198 1.00 90.25 185 CYS A N 1
ATOM 1370 C CA . CYS A 1 185 ? -5.864 -1.067 -7.430 1.00 90.25 185 CYS A CA 1
ATOM 1371 C C . CYS A 1 185 ? -6.952 -2.140 -7.613 1.00 90.25 185 CYS A C 1
ATOM 1373 O O . CYS A 1 185 ? -7.664 -2.103 -8.616 1.00 90.25 185 CYS A O 1
ATOM 1375 N N . TRP A 1 186 ? -7.062 -3.127 -6.717 1.00 91.19 186 TRP A N 1
ATOM 1376 C CA . TRP A 1 186 ? -8.017 -4.217 -6.902 1.00 91.19 186 TRP A CA 1
ATOM 1377 C C . TRP A 1 186 ? -9.467 -3.763 -6.691 1.00 91.19 186 TRP A C 1
ATOM 1379 O O . TRP A 1 186 ? -9.799 -3.124 -5.694 1.00 91.19 186 TRP A O 1
ATOM 1389 N N . THR A 1 187 ? -10.345 -4.187 -7.600 1.00 82.25 187 THR A N 1
ATOM 1390 C CA . THR A 1 187 ? -11.802 -4.088 -7.466 1.00 82.25 187 THR A CA 1
ATOM 1391 C C . THR A 1 187 ? -12.460 -5.450 -7.722 1.00 82.25 187 THR A C 1
ATOM 1393 O O . THR A 1 187 ? -11.955 -6.231 -8.536 1.00 82.25 187 THR A O 1
ATOM 1396 N N . PRO A 1 188 ? -13.595 -5.769 -7.072 1.00 75.88 188 PRO A N 1
ATOM 1397 C CA . PRO A 1 188 ? -14.338 -7.003 -7.344 1.00 75.88 188 PRO A CA 1
ATOM 1398 C C . PRO A 1 188 ? -14.790 -7.156 -8.806 1.00 75.88 188 PRO A C 1
ATOM 1400 O O . PRO A 1 188 ? -14.894 -8.274 -9.320 1.00 75.88 188 PRO A O 1
ATOM 1403 N N . GLU A 1 189 ? -15.082 -6.043 -9.478 1.00 83.44 189 GLU A N 1
ATOM 1404 C CA . GLU A 1 189 ? -15.607 -6.009 -10.840 1.00 83.44 189 GLU A CA 1
ATOM 1405 C C . GLU A 1 189 ? -14.518 -6.350 -11.862 1.00 83.44 189 GLU A C 1
ATOM 1407 O O . GLU A 1 189 ? -14.662 -7.291 -12.653 1.00 83.44 189 GLU A O 1
ATOM 1412 N N . GLU A 1 190 ? -13.404 -5.617 -11.829 1.00 84.50 190 GLU A N 1
ATOM 1413 C CA . GLU A 1 190 ? -12.377 -5.676 -12.872 1.00 84.50 190 GLU A CA 1
ATOM 1414 C C . GLU A 1 190 ? -11.172 -6.539 -12.488 1.00 84.50 190 GLU A C 1
ATOM 1416 O O . GLU A 1 190 ? -10.438 -6.992 -13.371 1.00 84.50 190 GLU A O 1
ATOM 1421 N N . GLY A 1 191 ? -10.998 -6.835 -11.200 1.00 89.56 191 GLY A N 1
ATOM 1422 C CA . GLY A 1 191 ? -9.760 -7.379 -10.660 1.00 89.56 191 GLY A CA 1
ATOM 1423 C C . GLY A 1 191 ? -8.732 -6.272 -10.460 1.00 89.56 191 GLY A C 1
ATOM 1424 O O . GLY A 1 191 ? -9.059 -5.186 -9.996 1.00 89.56 191 GLY A O 1
ATOM 1425 N N . THR A 1 192 ? -7.476 -6.559 -10.792 1.00 92.94 192 THR A N 1
ATOM 1426 C CA . THR A 1 192 ? -6.366 -5.599 -10.729 1.00 92.94 192 THR A CA 1
ATOM 1427 C C . THR A 1 192 ? -5.549 -5.632 -12.023 1.00 92.94 192 THR A C 1
ATOM 1429 O O . THR A 1 192 ? -5.805 -6.441 -12.920 1.00 92.94 192 THR A O 1
ATOM 1432 N N . TRP A 1 193 ? -4.568 -4.742 -12.136 1.00 94.00 193 TRP A N 1
ATOM 1433 C CA . TRP A 1 193 ? -3.696 -4.640 -13.299 1.00 94.00 193 TRP A CA 1
ATOM 1434 C C . TRP A 1 193 ? -2.762 -5.849 -13.444 1.00 94.00 193 TRP A C 1
ATOM 1436 O O . TRP A 1 193 ? -2.346 -6.465 -12.464 1.00 94.00 193 TRP A O 1
ATOM 1446 N N . ILE A 1 194 ? -2.411 -6.171 -14.689 1.00 91.44 194 ILE A N 1
ATOM 1447 C CA . ILE A 1 194 ? -1.440 -7.205 -15.078 1.00 91.44 194 ILE A CA 1
ATOM 1448 C C . ILE A 1 194 ? -0.116 -6.580 -15.476 1.00 91.44 194 ILE A C 1
ATOM 1450 O O . ILE A 1 194 ? 0.931 -7.091 -15.083 1.00 91.44 194 ILE A O 1
ATOM 1454 N N . THR A 1 195 ? -0.167 -5.457 -16.193 1.00 92.75 195 THR A N 1
ATOM 1455 C CA . THR A 1 195 ? 1.021 -4.657 -16.480 1.00 92.75 195 THR A CA 1
ATOM 1456 C C . THR A 1 195 ? 0.887 -3.241 -15.945 1.00 92.75 195 THR A C 1
ATOM 1458 O O . THR A 1 195 ? -0.191 -2.641 -15.966 1.00 92.75 195 THR A O 1
ATOM 1461 N N . PHE A 1 196 ? 2.018 -2.727 -15.486 1.00 95.00 196 PHE A N 1
ATOM 1462 C CA . PHE A 1 196 ? 2.240 -1.362 -15.059 1.00 95.00 196 PHE A CA 1
ATOM 1463 C C . PHE A 1 196 ? 3.309 -0.741 -15.955 1.00 95.00 196 PHE A C 1
ATOM 1465 O O . PHE A 1 196 ? 4.386 -1.312 -16.150 1.00 95.00 196 PHE A O 1
ATOM 1472 N N . TYR A 1 197 ? 3.015 0.441 -16.480 1.00 95.38 197 TYR A N 1
ATOM 1473 C CA . TYR A 1 197 ? 3.986 1.314 -17.113 1.00 95.38 197 TYR A CA 1
ATOM 1474 C C . TYR A 1 197 ? 4.074 2.602 -16.299 1.00 95.38 197 TYR A C 1
ATOM 1476 O O . TYR A 1 197 ? 3.103 3.340 -16.181 1.00 95.38 197 TYR A O 1
ATOM 1484 N N . GLY A 1 198 ? 5.241 2.875 -15.733 1.00 96.88 198 GLY A N 1
ATOM 1485 C CA . GLY A 1 198 ? 5.523 4.101 -15.001 1.00 96.88 198 GLY A CA 1
ATOM 1486 C C . GLY A 1 198 ? 6.657 4.849 -15.673 1.00 96.88 198 GLY A C 1
ATOM 1487 O O . GLY A 1 198 ? 7.729 4.286 -15.887 1.00 96.88 198 GLY A O 1
ATOM 1488 N N . ARG A 1 199 ? 6.448 6.127 -15.978 1.00 97.81 199 ARG A N 1
ATOM 1489 C CA . ARG A 1 199 ? 7.513 7.014 -16.454 1.00 97.81 199 ARG A CA 1
ATOM 1490 C C . ARG A 1 199 ? 7.628 8.223 -15.548 1.00 97.81 199 ARG A C 1
ATOM 1492 O O . ARG A 1 199 ? 6.627 8.885 -15.302 1.00 97.81 199 ARG A O 1
ATOM 1499 N N . ILE A 1 200 ? 8.837 8.527 -15.102 1.00 97.81 200 ILE A N 1
ATOM 1500 C CA . ILE A 1 200 ? 9.137 9.737 -14.345 1.00 97.81 200 ILE A CA 1
ATOM 1501 C C . ILE A 1 200 ? 9.823 10.734 -15.272 1.00 97.81 200 ILE A C 1
ATOM 1503 O O . ILE A 1 200 ? 10.833 10.411 -15.902 1.00 97.81 200 ILE A O 1
ATOM 1507 N N . GLU A 1 201 ? 9.263 11.939 -15.347 1.00 91.81 201 GLU A N 1
ATOM 1508 C CA . GLU A 1 201 ? 9.888 13.108 -15.971 1.00 91.81 201 GLU A CA 1
ATOM 1509 C C . GLU A 1 201 ? 9.890 14.259 -14.962 1.00 91.81 201 GLU A C 1
ATOM 1511 O O . GLU A 1 201 ? 8.834 14.665 -14.469 1.00 91.81 201 GLU A O 1
ATOM 1516 N N . GLY A 1 202 ? 11.073 14.784 -14.634 1.00 88.12 202 GLY A N 1
ATOM 1517 C CA . GLY A 1 202 ? 11.207 15.721 -13.517 1.00 88.12 202 GLY A CA 1
ATOM 1518 C C . GLY A 1 202 ? 10.784 15.061 -12.201 1.00 88.12 202 GLY A C 1
ATOM 1519 O O . GLY A 1 202 ? 11.312 14.016 -11.846 1.00 88.12 202 GLY A O 1
ATOM 1520 N N . GLU A 1 203 ? 9.818 15.648 -11.493 1.00 84.88 203 GLU A N 1
ATOM 1521 C CA . GLU A 1 203 ? 9.281 15.104 -10.231 1.00 84.88 203 GLU A CA 1
ATOM 1522 C C . GLU A 1 203 ? 7.941 14.367 -10.410 1.00 84.88 203 GLU A C 1
ATOM 1524 O O . GLU A 1 203 ? 7.347 13.899 -9.439 1.00 84.88 203 GLU A O 1
ATOM 1529 N N . GLN A 1 204 ? 7.432 14.273 -11.643 1.00 92.69 204 GLN A N 1
ATOM 1530 C CA . GLN A 1 204 ? 6.105 13.732 -11.914 1.00 92.69 204 GLN A CA 1
ATOM 1531 C C . GLN A 1 204 ? 6.174 12.295 -12.434 1.00 92.69 204 GLN A C 1
ATOM 1533 O O . GLN A 1 204 ? 6.840 12.015 -13.432 1.00 92.69 204 GLN A O 1
ATOM 1538 N N . LEU A 1 205 ? 5.420 11.401 -11.787 1.00 96.12 205 LEU A N 1
ATOM 1539 C CA . LEU A 1 205 ? 5.133 10.058 -12.287 1.00 96.12 205 LEU A CA 1
ATOM 1540 C C . LEU A 1 205 ? 3.915 10.088 -13.220 1.00 96.12 205 LEU A C 1
ATOM 1542 O O . LEU A 1 205 ? 2.864 10.632 -12.880 1.00 96.12 205 LEU A O 1
ATOM 1546 N N . PHE A 1 206 ? 4.050 9.435 -14.368 1.00 96.75 206 PHE A N 1
ATOM 1547 C CA . PHE A 1 206 ? 2.984 9.154 -15.321 1.00 96.75 206 PHE A CA 1
ATOM 1548 C C . PHE A 1 206 ? 2.723 7.641 -15.329 1.00 96.75 206 PHE A C 1
ATOM 1550 O O . PHE A 1 206 ? 3.464 6.912 -15.999 1.00 96.75 206 PHE A O 1
ATOM 1557 N N . PRO A 1 207 ? 1.738 7.159 -14.551 1.00 96.62 207 PRO A N 1
ATOM 1558 C CA . PRO A 1 207 ? 1.375 5.750 -14.514 1.00 96.62 207 PRO A CA 1
ATOM 1559 C C . PRO A 1 207 ? 0.359 5.401 -15.610 1.00 96.62 207 PRO A C 1
ATOM 1561 O O . PRO A 1 207 ? -0.538 6.185 -15.917 1.00 96.62 207 PRO A O 1
ATOM 1564 N N . ASP A 1 208 ? 0.472 4.197 -16.157 1.00 94.44 208 ASP A N 1
ATOM 1565 C CA . ASP A 1 208 ? -0.514 3.556 -17.022 1.00 94.44 208 ASP A CA 1
ATOM 1566 C C . ASP A 1 208 ? -0.637 2.074 -16.648 1.00 94.44 208 ASP A C 1
ATOM 1568 O O . ASP A 1 208 ? 0.347 1.407 -16.310 1.00 94.44 208 ASP A O 1
ATOM 1572 N N . PHE A 1 209 ? -1.861 1.559 -16.695 1.00 93.50 209 PHE A N 1
ATOM 1573 C CA . PHE A 1 209 ? -2.206 0.224 -16.229 1.00 93.50 209 PHE A CA 1
ATOM 1574 C C . PHE A 1 209 ? -2.941 -0.544 -17.318 1.00 93.50 209 PHE A C 1
ATOM 1576 O O . PHE A 1 209 ? -3.876 -0.045 -17.944 1.00 93.50 209 PHE A O 1
ATOM 1583 N N . THR A 1 210 ? -2.578 -1.812 -17.495 1.00 90.06 210 THR A N 1
ATOM 1584 C CA . THR A 1 210 ? -3.366 -2.735 -18.317 1.00 90.06 210 THR A CA 1
ATOM 1585 C C . THR A 1 210 ? -4.002 -3.805 -17.443 1.00 90.06 210 THR A C 1
ATOM 1587 O O . THR A 1 210 ? -3.301 -4.555 -16.769 1.00 90.06 210 THR A O 1
ATOM 1590 N N . VAL A 1 211 ? -5.333 -3.893 -17.480 1.00 85.56 211 VAL A N 1
ATOM 1591 C CA . VAL A 1 211 ? -6.140 -4.778 -16.616 1.00 85.56 211 VAL A CA 1
ATOM 1592 C C . VAL A 1 211 ? -6.680 -5.998 -17.371 1.00 85.56 211 VAL A C 1
ATOM 1594 O O . VAL A 1 211 ? -6.725 -7.115 -16.852 1.00 85.56 211 VAL A O 1
ATOM 1597 N N . ASP A 1 212 ? -7.121 -5.808 -18.611 1.00 82.56 212 ASP A N 1
ATOM 1598 C CA . ASP A 1 212 ? -7.888 -6.794 -19.381 1.00 82.56 212 ASP A CA 1
ATOM 1599 C C . ASP A 1 212 ? -7.317 -7.079 -20.776 1.00 82.56 212 ASP A C 1
ATOM 1601 O O . ASP A 1 212 ? -7.718 -8.051 -21.424 1.00 82.56 212 ASP A O 1
ATOM 1605 N N . ARG A 1 213 ? -6.354 -6.277 -21.234 1.00 82.00 213 ARG A N 1
ATOM 1606 C CA . ARG A 1 213 ? -5.651 -6.486 -22.502 1.00 82.00 213 ARG A CA 1
ATOM 1607 C C . ARG A 1 213 ? -4.370 -7.296 -22.285 1.00 82.00 213 ARG A C 1
ATOM 1609 O O . ARG A 1 213 ? -3.771 -7.227 -21.213 1.00 82.00 213 ARG A O 1
ATOM 1616 N N . PRO A 1 214 ? -3.924 -8.060 -23.294 1.00 73.62 214 PRO A N 1
ATOM 1617 C CA . PRO A 1 214 ? -2.605 -8.670 -23.246 1.00 73.62 214 PRO A CA 1
ATOM 1618 C C . PRO A 1 214 ? -1.511 -7.586 -23.181 1.00 73.62 214 PRO A C 1
ATOM 1620 O O . PRO A 1 214 ? -1.716 -6.488 -23.712 1.00 73.62 214 PRO A O 1
ATOM 1623 N N . PRO A 1 215 ? -0.342 -7.889 -22.587 1.00 70.38 215 PRO A N 1
ATOM 1624 C CA . PRO A 1 215 ? 0.792 -6.972 -22.568 1.00 70.38 215 PRO A CA 1
ATOM 1625 C C . PRO A 1 215 ? 1.175 -6.523 -23.989 1.00 70.38 215 PRO A C 1
ATOM 1627 O O . PRO A 1 215 ? 1.185 -7.353 -24.907 1.00 70.38 215 PRO A O 1
ATOM 1630 N N . PRO A 1 216 ? 1.516 -5.239 -24.198 1.00 65.25 216 PRO A N 1
ATOM 1631 C CA . PRO A 1 216 ? 1.756 -4.681 -25.531 1.00 65.25 216 PRO A CA 1
ATOM 1632 C C . PRO A 1 216 ? 2.929 -5.336 -26.278 1.00 65.25 216 PRO A C 1
ATOM 1634 O O . PRO A 1 216 ? 2.885 -5.441 -27.500 1.00 65.25 216 PRO A O 1
ATOM 1637 N N . ASN A 1 217 ? 3.935 -5.845 -25.560 1.00 66.81 217 ASN A N 1
ATOM 1638 C CA . ASN A 1 217 ? 5.095 -6.539 -26.142 1.00 66.81 217 ASN A CA 1
ATOM 1639 C C . ASN A 1 217 ? 4.901 -8.061 -26.263 1.00 66.81 217 ASN A C 1
ATOM 1641 O O . ASN A 1 217 ? 5.857 -8.807 -26.464 1.00 66.81 217 ASN A O 1
ATOM 1645 N N . GLY A 1 218 ? 3.654 -8.519 -26.159 1.00 60.75 218 GLY A N 1
ATOM 1646 C CA . GLY A 1 218 ? 3.321 -9.926 -26.055 1.00 60.75 218 GLY A CA 1
ATOM 1647 C C . GLY A 1 218 ? 3.361 -10.407 -24.601 1.00 60.75 218 GLY A C 1
ATOM 1648 O O . GLY A 1 218 ? 4.045 -9.831 -23.757 1.00 60.75 218 GLY A O 1
ATOM 1649 N N . PRO A 1 219 ? 2.578 -11.441 -24.277 1.00 56.69 219 PRO A N 1
ATOM 1650 C CA . PRO A 1 219 ? 2.482 -11.967 -22.923 1.00 56.69 219 PRO A CA 1
ATOM 1651 C C . PRO A 1 219 ? 3.823 -12.538 -22.461 1.00 56.69 219 PRO A C 1
ATOM 1653 O O . PRO A 1 219 ? 4.308 -13.514 -23.036 1.00 56.69 219 PRO A O 1
ATOM 1656 N N . GLU A 1 220 ? 4.374 -11.960 -21.396 1.00 67.88 220 GLU A N 1
ATOM 1657 C CA . GLU A 1 220 ? 5.471 -12.565 -20.643 1.00 67.88 220 GLU A CA 1
ATOM 1658 C C . GLU A 1 220 ? 5.087 -14.004 -20.244 1.00 67.88 220 GLU A C 1
ATOM 1660 O O . GLU A 1 220 ? 3.927 -14.307 -19.927 1.00 67.88 220 GLU A O 1
ATOM 1665 N N . GLU A 1 221 ? 6.041 -14.930 -20.351 1.00 76.69 221 GLU A N 1
ATOM 1666 C CA . GLU A 1 221 ? 5.809 -16.354 -20.103 1.00 76.69 221 GLU A CA 1
ATOM 1667 C C . GLU A 1 221 ? 5.786 -16.648 -18.600 1.00 76.69 221 GLU A C 1
ATOM 1669 O O . GLU A 1 221 ? 6.715 -17.224 -18.043 1.00 76.69 221 GLU A O 1
ATOM 1674 N N . PHE A 1 222 ? 4.700 -16.256 -17.933 1.00 86.94 222 PHE A N 1
ATOM 1675 C CA . PHE A 1 222 ? 4.420 -16.724 -16.578 1.00 86.94 222 PHE A CA 1
ATOM 1676 C C . PHE A 1 222 ? 3.853 -18.153 -16.598 1.00 86.94 222 PHE A C 1
ATOM 1678 O O . PHE A 1 222 ? 3.009 -18.461 -17.457 1.00 86.94 222 PHE A O 1
ATOM 1685 N N . PRO A 1 223 ? 4.262 -19.015 -15.649 1.00 88.62 223 PRO A N 1
ATOM 1686 C CA . PRO A 1 223 ? 3.651 -20.316 -15.404 1.00 88.62 223 PRO A CA 1
ATOM 1687 C C . PRO A 1 223 ? 2.121 -20.252 -15.290 1.00 88.62 223 PRO A C 1
ATOM 1689 O O . PRO A 1 223 ? 1.548 -19.306 -14.755 1.00 88.62 223 PRO A O 1
ATOM 1692 N N . ALA A 1 224 ? 1.426 -21.296 -15.750 1.00 88.12 224 ALA A N 1
ATOM 1693 C CA . ALA A 1 224 ? -0.038 -21.373 -15.652 1.00 88.12 224 ALA A CA 1
ATOM 1694 C C . ALA A 1 224 ? -0.552 -21.306 -14.199 1.00 88.12 224 ALA A C 1
ATOM 1696 O O . ALA A 1 224 ? -1.660 -20.830 -13.957 1.00 88.12 224 ALA A O 1
ATOM 1697 N N . GLU A 1 225 ? 0.248 -21.786 -13.246 1.00 89.00 225 GLU A N 1
ATOM 1698 C CA . GLU A 1 225 ? -0.038 -21.711 -11.811 1.00 89.00 225 GLU A CA 1
ATOM 1699 C C . GLU A 1 225 ? -0.037 -20.274 -11.282 1.00 89.00 225 GLU A C 1
ATOM 1701 O O . GLU A 1 225 ? -0.933 -19.934 -10.512 1.00 89.00 225 GLU A O 1
ATOM 1706 N N . ASP A 1 226 ? 0.858 -19.409 -11.770 1.00 90.56 226 ASP A N 1
ATOM 1707 C CA . ASP A 1 226 ? 0.871 -17.987 -11.411 1.00 90.56 226 ASP A CA 1
ATOM 1708 C C . ASP A 1 226 ? -0.407 -17.294 -11.884 1.00 90.56 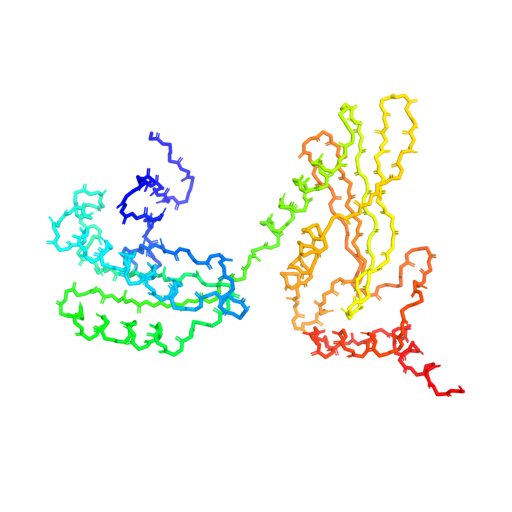226 ASP A C 1
ATOM 1710 O O . ASP A 1 226 ? -1.019 -16.534 -11.139 1.00 90.56 226 ASP A O 1
ATOM 1714 N N . TRP A 1 227 ? -0.883 -17.614 -13.090 1.00 90.00 227 TRP A N 1
ATOM 1715 C CA . TRP A 1 227 ? -2.150 -17.091 -13.608 1.00 90.00 227 TRP A CA 1
ATOM 1716 C C . TRP A 1 227 ? -3.374 -17.547 -12.802 1.00 90.00 227 TRP A C 1
ATOM 1718 O O . TRP A 1 227 ? -4.355 -16.804 -12.713 1.00 90.00 227 TRP A O 1
ATOM 1728 N N . ALA A 1 228 ? -3.347 -18.764 -12.253 1.00 88.88 228 ALA A N 1
ATOM 1729 C CA . ALA A 1 228 ? -4.419 -19.283 -11.408 1.00 88.88 228 ALA A CA 1
ATOM 1730 C C . ALA A 1 228 ? -4.377 -18.667 -9.999 1.00 88.88 228 ALA A C 1
ATOM 1732 O O . ALA A 1 228 ? -5.419 -18.297 -9.456 1.00 88.88 228 ALA A O 1
ATOM 1733 N N . GLU A 1 229 ? -3.181 -18.525 -9.429 1.00 87.69 229 GLU A N 1
ATOM 1734 C CA . GLU A 1 229 ? -2.944 -17.871 -8.142 1.00 87.69 229 GLU A CA 1
ATOM 1735 C C . GLU A 1 229 ? -3.321 -16.386 -8.183 1.00 87.69 229 GLU A C 1
ATOM 1737 O O . GLU A 1 229 ? -3.980 -15.889 -7.271 1.00 87.69 229 GLU A O 1
ATOM 1742 N N . GLU A 1 230 ? -2.988 -15.701 -9.275 1.00 90.19 230 GLU A N 1
ATOM 1743 C CA . GLU A 1 230 ? -3.379 -14.320 -9.545 1.00 90.19 230 GLU A CA 1
ATOM 1744 C C . GLU A 1 230 ? -4.900 -14.140 -9.447 1.00 90.19 230 GLU A C 1
ATOM 1746 O O . GLU A 1 230 ? -5.381 -13.288 -8.703 1.00 90.19 230 GLU A O 1
ATOM 1751 N N . LEU A 1 231 ? -5.672 -14.997 -10.125 1.00 89.94 231 LEU A N 1
ATOM 1752 C CA . LEU A 1 231 ? -7.135 -14.951 -10.086 1.00 89.94 231 LEU A CA 1
ATOM 1753 C C . LEU A 1 231 ? -7.700 -15.328 -8.708 1.00 89.94 231 LEU A C 1
ATOM 1755 O O . LEU A 1 231 ? -8.740 -14.813 -8.298 1.00 89.94 231 LEU A O 1
ATOM 1759 N N . ARG A 1 232 ? -7.029 -16.232 -7.985 1.00 86.31 232 ARG A N 1
ATOM 1760 C CA . ARG A 1 232 ? -7.411 -16.613 -6.620 1.00 86.31 232 ARG A CA 1
ATOM 1761 C C . ARG A 1 232 ? -7.221 -15.449 -5.646 1.00 86.31 232 ARG A C 1
ATOM 1763 O O . ARG A 1 232 ? -8.051 -15.265 -4.758 1.00 86.31 232 ARG A O 1
ATOM 1770 N N . ARG A 1 233 ? -6.122 -14.703 -5.784 1.00 81.94 233 ARG A N 1
ATOM 1771 C CA . ARG A 1 233 ? -5.759 -13.581 -4.910 1.00 81.94 233 ARG A CA 1
ATOM 1772 C C . ARG A 1 233 ? -6.524 -12.306 -5.249 1.00 81.94 233 ARG A C 1
ATOM 1774 O O . ARG A 1 233 ? -6.920 -11.592 -4.334 1.00 81.94 233 ARG A O 1
ATOM 1781 N N . TYR A 1 234 ? -6.764 -12.066 -6.534 1.00 86.44 234 TYR A N 1
ATOM 1782 C CA . TYR A 1 234 ? -7.474 -10.902 -7.055 1.00 86.44 234 TYR A CA 1
ATOM 1783 C C . TYR A 1 234 ? -8.648 -11.354 -7.937 1.00 86.44 234 TYR A C 1
ATOM 1785 O O . TYR A 1 234 ? -8.564 -11.300 -9.170 1.00 86.44 234 TYR A O 1
ATOM 1793 N N . PRO A 1 235 ? -9.755 -11.823 -7.326 1.00 83.25 235 PRO A N 1
ATOM 1794 C CA . PRO A 1 235 ? -10.932 -12.247 -8.072 1.00 83.25 235 PRO A CA 1
ATOM 1795 C C . PRO A 1 235 ? -11.476 -11.115 -8.945 1.00 83.25 235 PRO A C 1
ATOM 1797 O O . PRO A 1 235 ? -11.450 -9.951 -8.548 1.00 83.25 235 PRO A O 1
ATOM 1800 N N . ARG A 1 236 ? -11.995 -11.476 -10.120 1.00 90.50 236 ARG A N 1
ATOM 1801 C CA . ARG A 1 236 ? -12.633 -10.556 -11.070 1.00 90.50 236 ARG A CA 1
ATOM 1802 C C . ARG A 1 236 ? -13.900 -11.171 -11.642 1.00 90.50 236 ARG A C 1
ATOM 1804 O O . ARG A 1 236 ? -13.980 -12.394 -11.778 1.00 90.50 236 ARG A O 1
ATOM 1811 N N . GLN A 1 237 ? -14.868 -10.342 -12.026 1.00 87.06 237 GLN A N 1
ATOM 1812 C CA . GLN A 1 237 ? -16.160 -10.821 -12.526 1.00 87.06 237 GLN A CA 1
ATOM 1813 C C . GLN A 1 237 ? -16.044 -11.561 -13.869 1.00 87.06 237 GLN A C 1
ATOM 1815 O O . GLN A 1 237 ? -16.756 -12.537 -14.109 1.00 87.06 237 GLN A O 1
ATOM 1820 N N . SER A 1 238 ? -15.144 -11.109 -14.748 1.00 88.19 238 SER A N 1
ATOM 1821 C CA . SER A 1 238 ? -14.900 -11.719 -16.057 1.00 88.19 238 SER A CA 1
ATOM 1822 C C . SER A 1 238 ? -13.409 -11.896 -16.307 1.00 88.19 238 SER A C 1
ATOM 1824 O O . SER A 1 238 ? -12.641 -10.941 -16.222 1.00 88.19 238 SER A O 1
ATOM 1826 N N . VAL A 1 239 ? -13.000 -13.123 -16.637 1.00 89.62 239 VAL A N 1
ATOM 1827 C CA . VAL A 1 239 ? -11.615 -13.448 -17.004 1.00 89.62 239 VAL A CA 1
ATOM 1828 C C . VAL A 1 239 ? -11.478 -13.378 -18.527 1.00 89.62 239 VAL A C 1
ATOM 1830 O O . VAL A 1 239 ? -12.222 -14.097 -19.200 1.00 89.62 239 VAL A O 1
ATOM 1833 N N . PRO A 1 240 ? -10.548 -12.586 -19.093 1.00 88.56 240 PRO A N 1
ATOM 1834 C CA . PRO A 1 240 ? -10.339 -12.508 -20.540 1.00 88.56 240 PRO A CA 1
ATOM 1835 C C . PRO A 1 240 ? -9.958 -13.849 -21.189 1.00 88.56 240 PRO A C 1
ATOM 1837 O O . PRO A 1 240 ? -9.266 -14.672 -20.586 1.00 88.56 240 PRO A O 1
ATOM 1840 N N . ASP A 1 241 ? -10.356 -14.060 -22.449 1.00 89.12 241 ASP A N 1
ATOM 1841 C CA . ASP A 1 241 ? -10.102 -15.314 -23.185 1.00 89.12 241 ASP A CA 1
ATOM 1842 C C . ASP A 1 241 ? -8.605 -15.646 -23.290 1.00 89.12 241 ASP A C 1
ATOM 1844 O O . ASP A 1 241 ? -8.207 -16.799 -23.116 1.00 89.12 241 ASP A O 1
ATOM 1848 N N . TRP A 1 242 ? -7.766 -14.629 -23.520 1.00 86.94 242 TRP A N 1
ATOM 1849 C CA . TRP A 1 242 ? -6.314 -14.790 -23.625 1.00 86.94 242 TRP A CA 1
ATOM 1850 C C . TRP A 1 242 ? -5.690 -15.296 -22.317 1.00 86.94 242 TRP A C 1
ATOM 1852 O O . TRP A 1 242 ? -4.752 -16.091 -22.354 1.00 86.94 242 TRP A O 1
ATOM 1862 N N . TRP A 1 243 ? -6.234 -14.890 -21.166 1.00 87.50 243 TRP A N 1
ATOM 1863 C CA . TRP A 1 243 ? -5.792 -15.345 -19.849 1.00 87.50 243 TRP A CA 1
ATOM 1864 C C . TRP A 1 243 ? -6.299 -16.770 -19.593 1.00 87.50 243 TRP A C 1
ATOM 1866 O O . TRP A 1 243 ? -5.525 -17.645 -19.203 1.00 87.50 243 TRP A O 1
ATOM 1876 N N . ARG A 1 244 ? -7.564 -17.079 -19.921 1.00 88.12 244 ARG A N 1
ATOM 1877 C CA . ARG A 1 244 ? -8.085 -18.457 -19.812 1.00 88.12 244 ARG A CA 1
ATOM 1878 C C . ARG A 1 244 ? -7.257 -19.459 -20.617 1.00 88.12 244 ARG A C 1
ATOM 1880 O O . ARG A 1 244 ? -6.942 -20.529 -20.100 1.00 88.12 244 ARG A O 1
ATOM 1887 N N . ALA A 1 245 ? -6.844 -19.089 -21.829 1.00 86.12 245 ALA A N 1
ATOM 1888 C CA . ALA A 1 245 ? -5.979 -19.919 -22.663 1.00 86.12 245 ALA A CA 1
ATOM 1889 C C . ALA A 1 245 ? -4.624 -20.228 -21.992 1.00 86.12 245 ALA A C 1
ATOM 1891 O O . ALA A 1 245 ? -4.098 -21.325 -22.154 1.00 86.12 245 ALA A O 1
ATOM 1892 N N . ARG A 1 246 ? -4.073 -19.302 -21.194 1.00 82.81 246 ARG A N 1
ATOM 1893 C CA . ARG A 1 246 ? -2.795 -19.485 -20.479 1.00 82.81 246 ARG A CA 1
ATOM 1894 C C . ARG A 1 246 ? -2.900 -20.495 -19.344 1.00 82.81 246 ARG A C 1
ATOM 1896 O O . ARG A 1 246 ? -2.000 -21.311 -19.177 1.00 82.81 246 ARG A O 1
ATOM 1903 N N . MET A 1 247 ? -4.018 -20.498 -18.624 1.00 83.38 247 MET A N 1
ATOM 1904 C CA . MET A 1 247 ? -4.264 -21.476 -17.560 1.00 83.38 247 MET A CA 1
ATOM 1905 C C . MET A 1 247 ? -4.472 -22.899 -18.102 1.00 83.38 247 MET A C 1
ATOM 1907 O O . MET A 1 247 ? -4.177 -23.867 -17.406 1.00 83.38 247 MET A O 1
ATOM 1911 N N . SER A 1 248 ? -4.958 -23.055 -19.341 1.00 75.38 248 SER A N 1
ATOM 1912 C CA . SER A 1 248 ? -5.171 -24.374 -19.956 1.00 75.38 248 SER A CA 1
ATOM 1913 C C . SER A 1 248 ? -3.930 -24.976 -20.625 1.00 75.38 248 SER A C 1
ATOM 1915 O O . SER A 1 248 ? -3.903 -26.182 -20.864 1.00 75.38 248 SER A O 1
ATOM 1917 N N . SER A 1 249 ? -2.902 -24.171 -20.907 1.00 62.34 249 SER A N 1
ATOM 1918 C CA . SER A 1 249 ? -1.685 -24.610 -21.609 1.00 62.34 249 SER A CA 1
ATOM 1919 C C . SER A 1 249 ? -0.737 -25.485 -20.772 1.00 62.34 249 SER A C 1
ATOM 1921 O O . SER A 1 249 ? 0.256 -25.960 -21.308 1.00 62.34 249 SER A O 1
ATOM 1923 N N . SER A 1 250 ? -1.030 -25.755 -19.492 1.00 49.62 250 SER A N 1
ATOM 1924 C CA . SER A 1 250 ? -0.229 -26.655 -18.635 1.00 49.62 250 SER A CA 1
ATOM 1925 C C . SER A 1 250 ? -0.630 -28.135 -18.696 1.00 49.62 250 SER A C 1
ATOM 1927 O O . SER A 1 250 ? -0.151 -28.946 -17.904 1.00 49.62 250 SER A O 1
ATOM 1929 N N . ARG A 1 251 ? -1.514 -28.516 -19.626 1.00 40.53 251 ARG A N 1
ATOM 1930 C CA . ARG A 1 251 ? -1.895 -29.915 -19.876 1.00 40.53 251 ARG A CA 1
ATOM 1931 C C . ARG A 1 251 ? -1.428 -30.360 -21.260 1.00 40.53 251 ARG A C 1
ATOM 1933 O O . ARG A 1 251 ? -2.248 -30.534 -22.160 1.00 40.53 251 ARG A O 1
ATOM 1940 N N . SER A 1 252 ? -0.125 -30.514 -21.462 1.00 36.53 252 SER A N 1
ATOM 1941 C CA . SER A 1 252 ? 0.457 -31.222 -22.614 1.00 36.53 252 SER A CA 1
ATOM 1942 C C . SER A 1 252 ? 1.774 -31.866 -22.219 1.00 36.53 252 SER A C 1
ATOM 1944 O O . SER A 1 252 ? 2.556 -31.183 -21.524 1.00 36.53 252 SER A O 1
#

pLDDT: mean 84.49, std 16.57, range [23.75, 98.12]

Radius of gyration: 22.9 Å; chains: 1; bounding box: 43×58×58 Å

Sequence (252 aa):
MQVWEDGRVAVSDASSVDTIAEGPDGRLVMAMSEERRYAGGDQAAMVEDFRRKLNGYVYAIRSGQLRQMAGSAVDRGVQIQLFCMDEPPPRVLEMIRLANDDLAAEGVVVDWSVHAPTTDEVLREVAVLMSELAPAGWASVVLHASLVGAGLAGSFTATMPSGEVEPLQPAESLIGALQSLKAACWTPEEGTWITFYGRIEGEQLFPDFTVDRPPPNGPEEFPAEDWAEELRRYPRQSVPDWWRARMSSSRS